Protein AF-A0A401H2Q6-F1 (afdb_monomer_lite)

Organism: NCBI:txid139825

Sequence (250 aa):
MIDYAPLYQSHLIFGLLEATTEEKIPERVLLRHTTAGALVVSSHNLSLILRKWWSHIPEMRKQDIGALQRWSERVQATLEQAQALLMIKIPRPDRSPFRIAGVQRDVVSGIIYAVAAIGEAVTSSRRQFLLPIMKGLDWRFILNRIVESVYCSHSRAERVRTRIREYLQAVHPRERGTGTQPVHYGSVYAGCTCQYSRPSLDAAVSALSNGQIPVIAISYLNLTVDVPKMICSTVTDTPYVAVSHVWVDG

pLDDT: mean 75.71, std 19.74, range [29.09, 96.0]

Structure (mmCIF, N/CA/C/O backbone):
data_AF-A0A401H2Q6-F1
#
_entry.id   AF-A0A401H2Q6-F1
#
loop_
_atom_site.group_PDB
_atom_site.id
_atom_site.type_symbol
_atom_site.label_atom_id
_atom_site.label_alt_id
_atom_site.label_comp_id
_atom_site.label_asym_id
_atom_site.label_entity_id
_atom_site.label_seq_id
_atom_site.pdbx_PDB_ins_code
_atom_site.Cartn_x
_atom_site.Cartn_y
_atom_site.Cartn_z
_atom_site.occupancy
_atom_site.B_iso_or_equiv
_atom_site.auth_seq_id
_atom_site.auth_comp_id
_atom_site.auth_asym_id
_atom_site.auth_atom_id
_atom_site.pdbx_PDB_model_num
ATOM 1 N N . MET A 1 1 ? 21.863 -5.734 -7.301 1.00 57.78 1 MET A N 1
ATOM 2 C CA . MET A 1 1 ? 21.292 -4.399 -6.959 1.00 57.78 1 MET A CA 1
ATOM 3 C C . MET A 1 1 ? 19.968 -4.121 -7.682 1.00 57.78 1 MET A C 1
ATOM 5 O O . MET A 1 1 ? 19.196 -3.307 -7.192 1.00 57.78 1 MET A O 1
ATOM 9 N N . ILE A 1 2 ? 19.679 -4.799 -8.804 1.00 60.25 2 ILE A N 1
ATOM 10 C CA . ILE A 1 2 ? 18.402 -4.713 -9.544 1.00 60.25 2 ILE A CA 1
ATOM 11 C C . ILE A 1 2 ? 17.226 -5.289 -8.722 1.00 60.25 2 ILE A C 1
ATOM 13 O O . ILE A 1 2 ? 16.100 -4.808 -8.822 1.00 60.25 2 ILE A O 1
ATOM 17 N N . ASP A 1 3 ? 17.506 -6.222 -7.809 1.00 67.69 3 ASP A N 1
ATOM 18 C CA . ASP A 1 3 ? 16.502 -6.977 -7.037 1.00 67.69 3 ASP A CA 1
ATOM 19 C C . ASP A 1 3 ? 15.777 -6.158 -5.958 1.00 67.69 3 ASP A C 1
ATOM 21 O O . ASP A 1 3 ? 14.808 -6.616 -5.357 1.00 67.69 3 ASP A O 1
ATOM 25 N N . TYR A 1 4 ? 16.216 -4.921 -5.705 1.00 87.19 4 TYR A N 1
ATOM 26 C CA . TYR A 1 4 ? 15.637 -4.096 -4.646 1.00 87.19 4 TYR A CA 1
ATOM 27 C C . TYR A 1 4 ? 14.329 -3.411 -5.070 1.00 87.19 4 TYR A C 1
ATOM 29 O O . TYR A 1 4 ? 13.513 -3.076 -4.217 1.00 87.19 4 TYR A O 1
ATOM 37 N N . ALA A 1 5 ? 14.093 -3.195 -6.370 1.00 89.81 5 ALA A N 1
ATOM 38 C CA . ALA A 1 5 ? 12.916 -2.458 -6.836 1.00 89.81 5 ALA A CA 1
ATOM 39 C C . ALA A 1 5 ? 11.578 -3.185 -6.568 1.00 89.81 5 ALA A C 1
ATOM 41 O O . ALA A 1 5 ? 10.679 -2.537 -6.023 1.00 89.81 5 ALA A O 1
ATOM 42 N N . PRO A 1 6 ? 11.424 -4.495 -6.861 1.00 89.75 6 PRO A N 1
ATOM 43 C CA . PRO A 1 6 ? 10.196 -5.225 -6.538 1.00 89.75 6 PRO A CA 1
ATOM 44 C C . PRO A 1 6 ? 9.942 -5.309 -5.030 1.00 89.75 6 PRO A C 1
ATOM 46 O O . PRO A 1 6 ? 8.822 -5.068 -4.582 1.00 89.75 6 PRO A O 1
ATOM 49 N N . LEU A 1 7 ? 10.990 -5.567 -4.237 1.00 90.56 7 LEU A N 1
ATOM 50 C CA . LEU A 1 7 ? 10.898 -5.596 -2.774 1.00 90.56 7 LEU A CA 1
ATOM 51 C C . LEU A 1 7 ? 10.440 -4.241 -2.226 1.00 90.56 7 LEU A C 1
ATOM 53 O O . LEU A 1 7 ? 9.545 -4.169 -1.388 1.00 90.56 7 LEU A O 1
ATOM 57 N N . TYR A 1 8 ? 11.012 -3.158 -2.747 1.00 91.00 8 TYR A N 1
ATOM 58 C CA . TYR A 1 8 ? 10.667 -1.802 -2.345 1.00 91.00 8 TYR A CA 1
ATOM 59 C C . TYR A 1 8 ? 9.226 -1.432 -2.729 1.00 91.00 8 TYR A C 1
ATOM 61 O O . TYR A 1 8 ? 8.511 -0.835 -1.925 1.00 91.00 8 TYR A O 1
ATOM 69 N N . GLN A 1 9 ? 8.760 -1.828 -3.920 1.00 92.69 9 GLN A N 1
ATOM 70 C CA . GLN A 1 9 ? 7.356 -1.670 -4.315 1.00 92.69 9 GLN A CA 1
ATOM 71 C C . GLN A 1 9 ? 6.418 -2.454 -3.396 1.00 92.69 9 GLN A C 1
ATOM 73 O O . GLN A 1 9 ? 5.408 -1.908 -2.952 1.00 92.69 9 GLN A O 1
ATOM 78 N N . SER A 1 10 ? 6.746 -3.718 -3.114 1.00 93.56 10 SER A N 1
ATOM 79 C CA . SER A 1 10 ? 5.952 -4.571 -2.232 1.00 93.56 10 SER A CA 1
ATOM 80 C C . SER A 1 10 ? 5.861 -3.964 -0.832 1.00 93.56 10 SER A C 1
ATOM 82 O O . SER A 1 10 ? 4.764 -3.779 -0.312 1.00 93.56 10 SER A O 1
ATOM 84 N N . HIS A 1 11 ? 6.983 -3.514 -0.270 1.00 93.06 11 HIS A N 1
ATOM 85 C CA . HIS A 1 11 ? 7.016 -2.854 1.033 1.00 93.06 11 HIS A CA 1
ATOM 86 C C . HIS A 1 11 ? 6.136 -1.592 1.083 1.00 93.06 11 HIS A C 1
ATOM 88 O O . HIS A 1 11 ? 5.354 -1.423 2.016 1.00 93.06 11 HIS A O 1
ATOM 94 N N . LEU A 1 12 ? 6.196 -0.734 0.059 1.00 93.38 12 LEU A N 1
ATOM 95 C CA . LEU A 1 12 ? 5.401 0.499 0.020 1.00 93.38 12 LEU A CA 1
ATOM 96 C C . LEU A 1 12 ? 3.894 0.272 -0.186 1.00 93.38 12 LEU A C 1
ATOM 98 O O . LEU A 1 12 ? 3.108 1.158 0.140 1.00 93.38 12 LEU A O 1
ATOM 102 N N . ILE A 1 13 ? 3.486 -0.866 -0.756 1.00 94.94 13 ILE A N 1
ATOM 103 C CA . ILE A 1 13 ? 2.080 -1.150 -1.083 1.00 94.94 13 ILE A CA 1
ATOM 104 C C . ILE A 1 13 ? 1.496 -2.180 -0.118 1.00 94.94 13 ILE A C 1
ATOM 106 O O . ILE A 1 13 ? 0.578 -1.860 0.634 1.00 94.94 13 ILE A O 1
ATOM 110 N N . PHE A 1 14 ? 2.027 -3.404 -0.133 1.00 95.62 14 PHE A N 1
ATOM 111 C CA . PHE A 1 14 ? 1.595 -4.471 0.764 1.00 95.62 14 PHE A CA 1
ATOM 112 C C . PHE A 1 14 ? 1.970 -4.132 2.196 1.00 95.62 14 PHE A C 1
ATOM 114 O O . PHE A 1 14 ? 1.089 -4.113 3.040 1.00 95.62 14 PHE A O 1
ATOM 121 N N . GLY A 1 15 ? 3.228 -3.766 2.461 1.00 94.75 15 GLY A N 1
ATOM 122 C CA . GLY A 1 15 ? 3.666 -3.429 3.819 1.00 94.75 15 GLY A CA 1
ATOM 123 C C . GLY A 1 15 ? 2.826 -2.313 4.446 1.00 94.75 15 GLY A C 1
ATOM 124 O O . GLY A 1 15 ? 2.371 -2.453 5.577 1.00 94.75 15 GLY A O 1
ATOM 125 N N . LEU A 1 16 ? 2.530 -1.255 3.682 1.00 94.75 16 LEU A N 1
ATOM 126 C CA . LEU A 1 16 ? 1.662 -0.166 4.137 1.00 94.75 16 LEU A CA 1
ATOM 127 C C . LEU A 1 16 ? 0.236 -0.640 4.457 1.00 94.75 16 LEU A C 1
ATOM 129 O O . LEU A 1 16 ? -0.311 -0.280 5.502 1.00 94.75 16 LEU A O 1
ATOM 133 N N . LEU A 1 17 ? -0.382 -1.422 3.568 1.00 95.44 17 LEU A N 1
ATOM 134 C CA . LEU A 1 17 ? -1.744 -1.910 3.779 1.00 95.44 17 LEU A CA 1
ATOM 135 C C . LEU A 1 17 ? -1.809 -2.924 4.921 1.00 95.44 17 LEU A C 1
ATOM 137 O O . LEU A 1 17 ? -2.642 -2.754 5.800 1.00 95.44 17 LEU A O 1
ATOM 141 N N . GLU A 1 18 ? -0.915 -3.910 4.956 1.00 96.00 18 GLU A N 1
ATOM 142 C CA . GLU A 1 18 ? -0.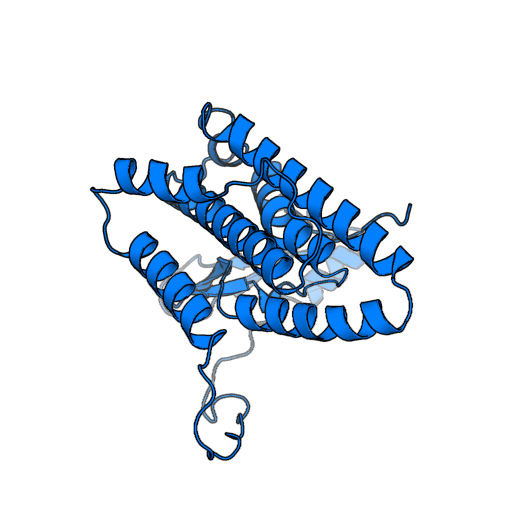872 -4.940 5.999 1.00 96.00 18 GLU A CA 1
ATOM 143 C C . GLU A 1 18 ? -0.637 -4.335 7.384 1.00 96.00 18 GLU A C 1
ATOM 145 O O . GLU A 1 18 ? -1.312 -4.711 8.338 1.00 96.00 18 GLU A O 1
ATOM 150 N N . ALA A 1 19 ? 0.268 -3.358 7.501 1.00 93.12 19 ALA A N 1
ATOM 151 C CA . ALA A 1 19 ? 0.498 -2.648 8.757 1.00 93.12 19 ALA A CA 1
ATOM 152 C C . ALA A 1 19 ? -0.699 -1.771 9.159 1.00 93.12 19 ALA A C 1
ATOM 154 O O . ALA A 1 19 ? -0.970 -1.589 10.343 1.00 93.12 19 ALA A O 1
ATOM 155 N N . THR A 1 20 ? -1.447 -1.244 8.184 1.00 92.00 20 THR A N 1
ATOM 156 C CA . THR A 1 20 ? -2.668 -0.475 8.456 1.00 92.00 20 THR A CA 1
ATOM 157 C C . THR A 1 20 ? -3.809 -1.375 8.922 1.00 92.00 20 THR A C 1
ATOM 159 O O . THR A 1 20 ? -4.527 -1.025 9.860 1.00 92.00 20 THR A O 1
ATOM 162 N N . THR A 1 21 ? -4.004 -2.514 8.259 1.00 93.44 21 THR A N 1
ATOM 163 C CA . THR A 1 21 ? -5.138 -3.411 8.502 1.00 93.44 21 THR A CA 1
ATOM 164 C C . THR A 1 21 ? -4.867 -4.468 9.566 1.00 93.44 21 THR A C 1
ATOM 166 O O . THR A 1 21 ? -5.815 -5.124 9.977 1.00 93.44 21 THR A O 1
ATOM 169 N N . GLU A 1 22 ? -3.610 -4.638 9.991 1.00 92.94 22 GLU A N 1
ATOM 170 C CA . GLU A 1 22 ? -3.133 -5.732 10.856 1.00 92.94 22 GLU A CA 1
ATOM 171 C C . GLU A 1 22 ? -3.494 -7.124 10.322 1.00 92.94 22 GLU A C 1
ATOM 173 O O . GLU A 1 22 ? -3.710 -8.079 11.062 1.00 92.94 22 GLU A O 1
ATOM 178 N N . GLU A 1 23 ? -3.550 -7.245 8.997 1.00 94.50 23 GLU A N 1
ATOM 179 C CA . GLU A 1 23 ? -3.923 -8.475 8.312 1.00 94.50 23 GLU A CA 1
ATOM 180 C C . GLU A 1 23 ? -2.990 -8.717 7.136 1.00 94.50 23 GLU A C 1
ATOM 182 O O . GLU A 1 23 ? -2.620 -7.785 6.423 1.00 94.50 23 GLU A O 1
ATOM 187 N N . LYS A 1 24 ? -2.654 -9.987 6.895 1.00 95.56 24 LYS A N 1
ATOM 188 C CA . LYS A 1 24 ? -1.939 -10.381 5.682 1.00 95.56 24 LYS A CA 1
ATOM 189 C C . LYS A 1 24 ? -2.843 -10.270 4.469 1.00 95.56 24 LYS A C 1
ATOM 191 O O . LYS A 1 24 ? -3.976 -10.755 4.482 1.00 95.56 24 LYS A O 1
ATOM 196 N N . ILE A 1 25 ? -2.324 -9.661 3.407 1.00 95.38 25 ILE A N 1
ATOM 197 C CA . ILE A 1 25 ? -3.077 -9.433 2.176 1.00 95.38 25 ILE A CA 1
ATOM 198 C C . ILE A 1 25 ? -2.522 -10.366 1.104 1.00 95.38 25 ILE A C 1
ATOM 200 O O . ILE A 1 25 ? -1.417 -10.143 0.612 1.00 95.38 25 ILE A O 1
ATOM 204 N N . PRO A 1 26 ? -3.279 -11.398 0.689 1.00 95.56 26 PRO A N 1
ATOM 205 C CA . PRO A 1 26 ? -2.826 -12.287 -0.370 1.00 95.56 26 PRO A CA 1
ATOM 206 C C . PRO A 1 26 ? -2.560 -11.509 -1.661 1.00 95.56 26 PRO A C 1
ATOM 208 O O . PRO A 1 26 ? -3.387 -10.692 -2.073 1.00 95.56 26 PRO A O 1
ATOM 211 N N . GLU A 1 27 ? -1.466 -11.822 -2.355 1.00 94.00 27 GLU A N 1
ATOM 212 C CA . GLU A 1 27 ? -1.074 -11.134 -3.593 1.00 94.00 27 GLU A CA 1
ATOM 213 C C . GLU A 1 27 ? -2.200 -11.068 -4.624 1.00 94.00 27 GLU A C 1
ATOM 215 O O . GLU A 1 27 ? -2.457 -10.011 -5.192 1.00 94.00 27 GLU A O 1
ATOM 220 N N . ARG A 1 28 ? -2.960 -12.158 -4.792 1.00 95.00 28 ARG A N 1
ATOM 221 C CA . ARG A 1 28 ? -4.119 -12.239 -5.703 1.00 95.00 28 ARG A CA 1
ATOM 222 C C . ARG A 1 28 ? -5.207 -11.184 -5.459 1.00 95.00 28 ARG A C 1
ATOM 224 O O . ARG A 1 28 ? -6.066 -10.982 -6.313 1.00 95.00 28 ARG A O 1
ATOM 231 N N . VAL A 1 29 ? -5.226 -10.554 -4.283 1.00 94.88 29 VAL A N 1
ATOM 232 C CA . VAL A 1 29 ? -6.174 -9.483 -3.956 1.00 94.88 29 VAL A CA 1
ATOM 233 C C . VAL A 1 29 ? -5.727 -8.168 -4.591 1.00 94.88 29 VAL A C 1
ATOM 235 O O . VAL A 1 29 ? -6.569 -7.432 -5.105 1.00 94.88 29 VAL A O 1
ATOM 238 N N . LEU A 1 30 ? -4.427 -7.877 -4.597 1.00 93.00 30 LEU A N 1
ATOM 239 C CA . LEU A 1 30 ? -3.880 -6.618 -5.104 1.00 93.00 30 LEU A CA 1
ATOM 240 C C . LEU A 1 30 ? -3.263 -6.740 -6.496 1.00 93.00 30 LEU A C 1
ATOM 242 O O . LEU A 1 30 ? -3.133 -5.728 -7.174 1.00 93.00 30 LEU A O 1
ATOM 246 N N . LEU A 1 31 ? -2.898 -7.934 -6.951 1.00 93.50 31 LEU A N 1
ATOM 247 C CA . LEU A 1 31 ? -2.298 -8.161 -8.260 1.00 93.50 31 LEU A CA 1
ATOM 248 C C . LEU A 1 31 ? -3.334 -8.688 -9.252 1.00 93.50 31 LEU A C 1
ATOM 250 O O . LEU A 1 31 ? -4.185 -9.516 -8.922 1.00 93.50 31 LEU A O 1
ATOM 254 N N . ARG A 1 32 ? -3.263 -8.206 -10.493 1.00 92.56 32 ARG A N 1
ATOM 255 C CA . ARG A 1 32 ? -4.084 -8.684 -11.609 1.00 92.56 32 ARG A CA 1
ATOM 256 C C . ARG A 1 32 ? -3.271 -8.780 -12.886 1.00 92.56 32 ARG A C 1
ATOM 258 O O . ARG A 1 32 ? -2.404 -7.948 -13.135 1.00 92.56 32 ARG A O 1
ATOM 265 N N . HIS A 1 33 ? -3.616 -9.749 -13.724 1.00 92.19 33 HIS A N 1
ATOM 266 C CA . HIS A 1 33 ? -3.125 -9.785 -15.093 1.00 92.19 33 HIS A CA 1
ATOM 267 C C . HIS A 1 33 ? -3.860 -8.741 -15.940 1.00 92.19 33 HIS A C 1
ATOM 269 O O . HIS A 1 33 ? -5.080 -8.583 -15.860 1.00 92.19 33 HIS A O 1
ATOM 275 N N . THR A 1 34 ? -3.104 -8.006 -16.746 1.00 89.75 34 THR A N 1
ATOM 276 C CA . THR A 1 34 ? -3.643 -7.184 -17.831 1.00 89.75 34 THR A CA 1
ATOM 277 C C . THR A 1 34 ? -4.116 -8.080 -18.977 1.00 89.75 34 THR A C 1
ATOM 279 O O . THR A 1 34 ? -3.777 -9.261 -19.034 1.00 89.75 34 THR A O 1
ATOM 282 N N . THR A 1 35 ? -4.853 -7.519 -19.938 1.00 89.19 35 THR A N 1
ATOM 283 C CA . THR A 1 35 ? -5.213 -8.230 -21.180 1.00 89.19 35 THR A CA 1
ATOM 284 C C . THR A 1 35 ? -3.991 -8.689 -21.980 1.00 89.19 35 THR A C 1
ATOM 286 O O . THR A 1 35 ? -4.089 -9.641 -22.741 1.00 89.19 35 THR A O 1
ATOM 289 N N . ALA A 1 36 ? -2.836 -8.050 -21.774 1.00 89.69 36 ALA A N 1
ATOM 290 C CA . ALA A 1 36 ? -1.551 -8.429 -22.356 1.00 89.69 36 ALA A CA 1
ATOM 291 C C . ALA A 1 36 ? -0.777 -9.467 -21.514 1.00 89.69 36 ALA A C 1
ATOM 293 O O . ALA A 1 36 ? 0.399 -9.706 -21.765 1.00 89.69 36 ALA A O 1
ATOM 294 N N . GLY A 1 37 ? -1.382 -10.034 -20.465 1.00 89.81 37 GLY A N 1
ATOM 295 C CA . GLY A 1 37 ? -0.757 -11.037 -19.595 1.00 89.81 37 GLY A CA 1
ATOM 296 C C . GLY A 1 37 ? 0.177 -10.478 -18.514 1.00 89.81 37 GLY A C 1
ATOM 297 O O . GLY A 1 37 ? 0.517 -11.200 -17.580 1.00 89.81 37 GLY A O 1
ATOM 298 N N . ALA A 1 38 ? 0.546 -9.193 -18.562 1.00 86.38 38 ALA A N 1
ATOM 299 C CA . ALA A 1 38 ? 1.422 -8.587 -17.556 1.00 86.38 38 ALA A CA 1
ATOM 300 C C . ALA A 1 38 ? 0.749 -8.511 -16.176 1.00 86.38 38 ALA A C 1
ATOM 302 O O . ALA A 1 38 ? -0.401 -8.076 -16.084 1.00 86.38 38 ALA A O 1
ATOM 303 N N . LEU A 1 39 ? 1.469 -8.885 -15.116 1.00 87.69 39 LEU A N 1
ATOM 304 C CA . LEU A 1 39 ? 1.010 -8.786 -13.730 1.00 87.69 39 LEU A CA 1
ATOM 305 C C . LEU A 1 39 ? 1.207 -7.353 -13.213 1.00 87.69 39 LEU A C 1
ATOM 307 O O . LEU A 1 39 ? 2.319 -6.830 -13.230 1.00 87.69 39 LEU A O 1
ATOM 311 N N . VAL A 1 40 ? 0.132 -6.706 -12.766 1.00 87.75 40 VAL A N 1
ATOM 312 C CA . VAL A 1 40 ? 0.151 -5.320 -12.277 1.00 87.75 40 VAL A CA 1
ATOM 313 C C . VAL A 1 40 ? -0.564 -5.194 -10.940 1.00 87.75 40 VAL A C 1
ATOM 315 O O . VAL A 1 40 ? -1.533 -5.906 -10.671 1.00 87.75 40 VAL A O 1
ATOM 318 N N . VAL A 1 41 ? -0.132 -4.232 -10.124 1.00 88.12 41 VAL A N 1
ATOM 319 C CA . VAL A 1 41 ? -0.888 -3.829 -8.935 1.00 88.12 41 VAL A CA 1
ATOM 320 C C . VAL A 1 41 ? -2.177 -3.139 -9.379 1.00 88.12 41 VAL A C 1
ATOM 322 O O . VAL A 1 41 ? -2.173 -2.242 -10.223 1.00 88.12 41 VAL A O 1
ATOM 325 N N . SER A 1 42 ? -3.293 -3.557 -8.802 1.00 89.19 42 SER A N 1
ATOM 326 C CA . SER A 1 42 ? -4.637 -3.099 -9.101 1.00 89.19 42 SER A CA 1
ATOM 327 C C . SER A 1 42 ? -5.307 -2.559 -7.845 1.00 89.19 42 SER A C 1
ATOM 329 O O . SER A 1 42 ? -5.305 -3.190 -6.794 1.00 89.19 42 SER A O 1
ATOM 331 N N . SER A 1 43 ? -5.977 -1.416 -7.976 1.00 86.44 43 SER A N 1
ATOM 332 C CA . SER A 1 43 ? -6.825 -0.863 -6.917 1.00 86.44 43 SER A CA 1
ATOM 333 C C . SER A 1 43 ? -8.212 -1.512 -6.846 1.00 86.44 43 SER A C 1
ATOM 335 O O . SER A 1 43 ? -9.043 -1.078 -6.052 1.00 86.44 43 SER A O 1
ATOM 337 N N . HIS A 1 44 ? -8.488 -2.538 -7.662 1.00 88.44 44 HIS A N 1
ATOM 338 C CA . HIS A 1 44 ? -9.824 -3.123 -7.805 1.00 88.44 44 HIS A CA 1
ATOM 339 C C . HIS A 1 44 ? -10.427 -3.600 -6.477 1.00 88.44 44 HIS A C 1
ATOM 341 O O . HIS A 1 44 ? -11.598 -3.342 -6.223 1.00 88.44 44 HIS A O 1
ATOM 347 N N . ASN A 1 45 ? -9.620 -4.230 -5.619 1.00 90.88 45 ASN A N 1
ATOM 348 C CA . ASN A 1 45 ? -10.063 -4.725 -4.313 1.00 90.88 45 ASN A CA 1
ATOM 349 C C . ASN A 1 45 ? -9.677 -3.802 -3.149 1.00 90.88 45 ASN A C 1
ATOM 351 O O . ASN A 1 45 ? -9.943 -4.135 -1.997 1.00 90.88 45 ASN A O 1
ATOM 355 N N . LEU A 1 46 ? -9.066 -2.641 -3.414 1.00 88.50 46 LEU A N 1
ATOM 356 C CA . LEU A 1 46 ? -8.605 -1.741 -2.354 1.00 88.50 46 LEU A CA 1
ATOM 357 C C . LEU A 1 46 ? -9.775 -1.245 -1.492 1.00 88.50 46 LEU A C 1
ATOM 359 O O . LEU A 1 46 ? -9.678 -1.209 -0.271 1.00 88.50 46 LEU A O 1
ATOM 363 N N . SER A 1 47 ? -10.908 -0.936 -2.120 1.00 87.06 47 SER A N 1
ATOM 364 C CA . SER A 1 47 ? -12.143 -0.554 -1.428 1.00 87.06 47 SER A CA 1
ATOM 365 C C . SER A 1 47 ? -12.668 -1.648 -0.496 1.00 87.06 47 SER A C 1
ATOM 367 O O . SER A 1 47 ? -13.180 -1.337 0.574 1.00 87.06 47 SER A O 1
ATOM 369 N N . LEU A 1 48 ? -12.536 -2.922 -0.879 1.00 90.62 48 LEU A N 1
ATOM 370 C CA . LEU A 1 48 ? -12.956 -4.059 -0.059 1.00 90.62 48 LEU A CA 1
ATOM 371 C C . LEU A 1 48 ? -12.043 -4.230 1.156 1.00 90.62 48 LEU A C 1
ATOM 373 O O . LEU A 1 48 ? -12.548 -4.410 2.261 1.00 90.62 48 LEU A O 1
ATOM 377 N N . ILE A 1 49 ? -10.725 -4.109 0.962 1.00 92.12 49 ILE A N 1
ATOM 378 C CA . ILE A 1 49 ? -9.738 -4.144 2.052 1.00 92.12 49 ILE A CA 1
ATOM 379 C C . ILE A 1 49 ? -10.043 -3.032 3.060 1.00 92.12 49 ILE A C 1
ATOM 381 O O . ILE A 1 49 ? -10.193 -3.300 4.251 1.00 92.12 49 ILE A O 1
ATOM 385 N N . LEU A 1 50 ? -10.210 -1.796 2.580 1.00 89.19 50 LEU A N 1
ATOM 386 C CA . LEU A 1 50 ? -10.488 -0.648 3.442 1.00 89.19 50 LEU A CA 1
ATOM 387 C C . LEU A 1 50 ? -11.852 -0.759 4.135 1.00 89.19 50 LEU A C 1
ATOM 389 O O . LEU A 1 50 ? -11.949 -0.440 5.313 1.00 89.19 50 LEU A O 1
ATOM 393 N N . ARG A 1 51 ? -12.892 -1.264 3.459 1.00 88.81 51 ARG A N 1
ATOM 394 C CA . ARG A 1 51 ? -14.205 -1.515 4.080 1.00 88.81 51 ARG A CA 1
ATOM 395 C C . ARG A 1 51 ? -14.144 -2.569 5.178 1.00 88.81 51 ARG A C 1
ATOM 397 O O . ARG A 1 51 ? -14.739 -2.366 6.234 1.00 88.81 51 ARG A O 1
ATOM 404 N N . LYS A 1 52 ? -13.449 -3.684 4.935 1.00 91.75 52 LYS A N 1
ATOM 405 C CA . LYS A 1 52 ? -13.259 -4.728 5.948 1.00 91.75 52 LYS A CA 1
ATOM 406 C C . LYS A 1 52 ? -12.554 -4.138 7.165 1.00 91.75 52 LYS A C 1
ATOM 408 O O . LYS A 1 52 ? -13.068 -4.227 8.275 1.00 91.75 52 LYS A O 1
ATOM 413 N N . TRP A 1 53 ? -11.457 -3.429 6.932 1.00 90.75 53 TRP A N 1
ATOM 414 C CA . TRP A 1 53 ? -10.740 -2.705 7.972 1.00 90.75 53 TRP A CA 1
ATOM 415 C C . TRP A 1 53 ? -11.637 -1.728 8.755 1.00 90.75 53 TRP A C 1
ATOM 417 O O . TRP A 1 53 ? -11.656 -1.755 9.983 1.00 90.75 53 TRP A O 1
ATOM 427 N N . TRP A 1 54 ? -12.452 -0.921 8.073 1.00 90.62 54 TRP A N 1
ATOM 428 C CA . TRP A 1 54 ? -13.399 -0.004 8.718 1.00 90.62 54 TRP A CA 1
ATOM 429 C C . TRP A 1 54 ? -14.410 -0.703 9.611 1.00 90.62 54 TRP A C 1
ATOM 431 O O . TRP A 1 54 ? -14.756 -0.167 10.661 1.00 90.62 54 TRP A O 1
ATOM 441 N N . SER A 1 55 ? -14.873 -1.890 9.221 1.00 90.69 55 SER A N 1
ATOM 442 C CA . SER A 1 55 ? -15.830 -2.650 10.025 1.00 90.69 55 SER A CA 1
ATOM 443 C C . SER A 1 55 ? -15.247 -3.114 11.366 1.00 90.69 55 SER A C 1
ATOM 445 O O . SER A 1 55 ? -15.999 -3.293 12.319 1.00 90.69 55 SER A O 1
ATOM 447 N N . HIS A 1 56 ? -13.919 -3.232 11.478 1.00 89.44 56 HIS A N 1
ATOM 448 C CA . HIS A 1 56 ? -13.250 -3.657 12.710 1.00 89.44 56 HIS A CA 1
ATOM 449 C C . HIS A 1 56 ? -13.075 -2.517 13.724 1.00 89.44 56 HIS A C 1
ATOM 451 O O . HIS A 1 56 ? -13.027 -2.766 14.927 1.00 89.44 56 HIS A O 1
ATOM 457 N N . ILE A 1 57 ? -13.004 -1.259 13.273 1.00 89.94 57 ILE A N 1
ATOM 458 C CA . ILE A 1 57 ? -12.714 -0.112 14.150 1.00 89.94 57 ILE A CA 1
ATOM 459 C C . ILE A 1 57 ? -13.783 0.082 15.248 1.00 89.94 57 ILE A C 1
ATOM 461 O O . ILE A 1 57 ? -13.401 0.261 16.409 1.00 89.94 57 ILE A O 1
ATOM 465 N N . PRO A 1 58 ? -15.102 0.035 14.957 1.00 90.69 58 PRO A N 1
ATOM 466 C CA . PRO A 1 58 ? -16.130 0.129 15.993 1.00 90.69 58 PRO A CA 1
ATOM 467 C C . PRO A 1 58 ? -16.066 -1.009 17.013 1.00 90.69 58 PRO A C 1
ATOM 469 O O . PRO A 1 58 ? -16.270 -0.765 18.200 1.00 90.69 58 PRO A O 1
ATOM 472 N N . GLU A 1 59 ? -15.766 -2.230 16.570 1.00 91.81 59 GLU A N 1
ATOM 473 C CA . GLU A 1 59 ? -15.674 -3.393 17.457 1.00 91.81 59 GLU A CA 1
ATOM 474 C C . GLU A 1 59 ? -14.451 -3.299 18.372 1.00 91.81 59 GLU A C 1
ATOM 476 O O . GLU A 1 59 ? -14.583 -3.443 19.587 1.00 91.81 59 GLU A O 1
ATOM 481 N N . MET A 1 60 ? -13.292 -2.917 17.830 1.00 90.38 60 MET A N 1
ATOM 482 C CA . MET A 1 60 ? -12.083 -2.676 18.623 1.00 90.38 60 MET A CA 1
ATOM 483 C C . MET A 1 60 ? -12.300 -1.568 19.661 1.00 90.38 60 MET A C 1
ATOM 485 O O . MET A 1 60 ? -11.889 -1.707 20.810 1.00 90.38 60 MET A O 1
ATOM 489 N N . ARG A 1 61 ? -13.017 -0.495 19.296 1.00 90.88 61 ARG A N 1
ATOM 490 C CA . ARG A 1 61 ? -13.369 0.590 20.226 1.00 90.88 61 ARG A CA 1
ATOM 491 C C . ARG A 1 61 ? -14.208 0.110 21.409 1.00 90.88 61 ARG A C 1
ATOM 493 O O . ARG A 1 61 ? -14.005 0.605 22.513 1.00 90.88 61 ARG A O 1
ATOM 500 N N . LYS A 1 62 ? -15.175 -0.783 21.175 1.00 94.00 62 LYS A N 1
ATOM 501 C CA . LYS A 1 62 ? -16.046 -1.319 22.235 1.00 94.00 62 LYS A CA 1
ATOM 502 C C . LYS A 1 62 ? -15.278 -2.226 23.195 1.00 94.00 62 LYS A C 1
ATOM 504 O O . LYS A 1 62 ? -15.616 -2.267 24.371 1.00 94.00 62 LYS A O 1
ATOM 509 N N . GLN A 1 63 ? -14.291 -2.957 22.680 1.00 94.94 63 GLN A N 1
ATOM 510 C CA . GLN A 1 63 ? -13.551 -3.969 23.431 1.00 94.94 63 GLN A CA 1
ATOM 511 C C . GLN A 1 63 ? -12.381 -3.376 24.226 1.00 94.94 63 GLN A C 1
ATOM 513 O O . GLN A 1 63 ? -12.274 -3.630 25.422 1.00 94.94 63 GLN A O 1
ATOM 518 N N . ASP A 1 64 ? -11.513 -2.590 23.583 1.00 95.38 64 ASP A N 1
ATOM 519 C CA . ASP A 1 64 ? -10.314 -2.020 24.208 1.00 95.38 64 ASP A CA 1
ATOM 520 C C . ASP A 1 64 ? -9.903 -0.708 23.514 1.00 95.38 64 ASP A C 1
ATOM 522 O O . ASP A 1 64 ? -9.260 -0.681 22.458 1.00 95.38 64 ASP A O 1
ATOM 526 N N . ILE A 1 65 ? -10.246 0.418 24.147 1.00 92.38 65 ILE A N 1
ATOM 527 C CA . ILE A 1 65 ? -9.879 1.754 23.661 1.00 92.38 65 ILE A CA 1
ATOM 528 C C . ILE A 1 65 ? -8.359 1.984 23.659 1.00 92.38 65 ILE A C 1
ATOM 530 O O . ILE A 1 65 ? -7.846 2.701 22.797 1.00 92.38 65 ILE A O 1
ATOM 534 N N . GLY A 1 66 ? -7.629 1.354 24.582 1.00 93.06 66 GLY A N 1
ATOM 535 C CA . GLY A 1 66 ? -6.174 1.431 24.654 1.00 93.06 66 GLY A CA 1
ATOM 536 C C . GLY A 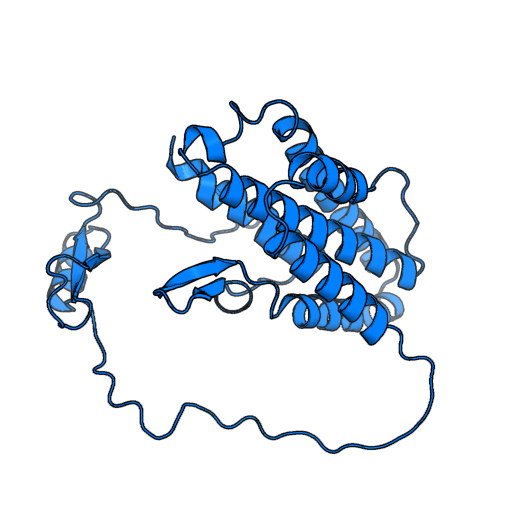1 66 ? -5.512 0.676 23.504 1.00 93.06 66 GLY A C 1
ATOM 537 O O . GLY A 1 66 ? -4.556 1.179 22.909 1.00 93.06 66 GLY A O 1
ATOM 538 N N . ALA A 1 67 ? -6.036 -0.496 23.132 1.00 91.38 67 ALA A N 1
ATOM 539 C CA . ALA A 1 67 ? -5.597 -1.215 21.934 1.00 91.38 67 ALA A CA 1
ATOM 540 C C . ALA A 1 67 ? -5.843 -0.395 20.665 1.00 91.38 67 ALA A C 1
ATOM 542 O O . ALA A 1 67 ? -4.927 -0.268 19.851 1.00 91.38 67 ALA A O 1
ATOM 543 N N . LEU A 1 68 ? -7.021 0.227 20.538 1.00 90.69 68 LEU A N 1
ATOM 544 C CA . LEU A 1 68 ? -7.338 1.109 19.412 1.00 90.69 68 LEU A CA 1
ATOM 545 C C . LEU A 1 68 ? -6.353 2.282 19.305 1.00 90.69 68 LEU A C 1
ATOM 547 O O . LEU A 1 68 ? -5.931 2.638 18.203 1.00 90.69 68 LEU A O 1
ATOM 551 N N . GLN A 1 69 ? -5.970 2.880 20.435 1.00 90.56 69 GLN A N 1
ATOM 552 C CA . GLN A 1 69 ? -4.999 3.970 20.450 1.00 90.56 69 GLN A CA 1
ATOM 553 C C . GLN A 1 69 ? -3.611 3.502 19.994 1.00 90.56 69 GLN A C 1
ATOM 555 O O . GLN A 1 69 ? -3.063 4.083 19.056 1.00 90.56 69 GLN A O 1
ATOM 560 N N . ARG A 1 70 ? -3.082 2.420 20.583 1.00 92.12 70 ARG A N 1
ATOM 561 C CA . ARG A 1 70 ? -1.779 1.848 20.192 1.00 92.12 70 ARG A CA 1
ATOM 562 C C . ARG A 1 70 ? -1.753 1.460 18.715 1.00 92.12 70 ARG A C 1
ATOM 564 O O . ARG A 1 70 ? -0.762 1.685 18.025 1.00 92.12 70 ARG A O 1
ATOM 571 N N . TRP A 1 71 ? -2.845 0.886 18.221 1.00 91.19 71 TRP A N 1
ATOM 572 C CA . TRP A 1 71 ? -3.001 0.577 16.805 1.00 91.19 71 TRP A CA 1
ATOM 573 C C . TRP A 1 71 ? -2.962 1.848 15.942 1.00 91.19 71 TRP A C 1
ATOM 575 O O . TRP A 1 71 ? -2.172 1.929 15.005 1.00 91.19 71 TRP A O 1
ATOM 585 N N . SER A 1 72 ? -3.735 2.882 16.287 1.00 89.81 72 SER A N 1
ATOM 586 C CA . SER A 1 72 ? -3.733 4.162 15.562 1.00 89.81 72 SER A CA 1
ATOM 587 C C . SER A 1 72 ? -2.345 4.820 15.524 1.00 89.81 72 SER A C 1
ATOM 589 O O . SER A 1 72 ? -1.979 5.412 14.506 1.00 89.81 72 SER A O 1
ATOM 591 N N . GLU A 1 73 ? -1.567 4.710 16.602 1.00 90.56 73 GLU A N 1
ATOM 592 C CA . GLU A 1 73 ? -0.176 5.177 16.671 1.00 90.56 73 GLU A CA 1
ATOM 593 C C . GLU A 1 73 ? 0.739 4.387 15.717 1.00 90.56 73 GLU A C 1
ATOM 595 O O . GLU A 1 73 ? 1.506 4.993 14.967 1.00 90.56 73 GLU A O 1
ATOM 600 N N . ARG A 1 74 ? 0.607 3.054 15.643 1.00 91.75 74 ARG A N 1
ATOM 601 C CA . ARG A 1 74 ? 1.351 2.227 14.669 1.00 91.75 74 ARG A CA 1
ATOM 602 C C . ARG A 1 74 ? 1.006 2.572 13.221 1.00 91.75 74 ARG A C 1
ATOM 604 O O . ARG A 1 74 ? 1.904 2.709 12.385 1.00 91.75 74 ARG A O 1
ATOM 611 N N . VAL A 1 75 ? -0.280 2.753 12.915 1.00 91.50 75 VAL A N 1
ATOM 612 C CA . VAL A 1 75 ? -0.722 3.169 11.574 1.00 91.50 75 VAL A CA 1
ATOM 613 C C . VAL A 1 75 ? -0.151 4.540 11.217 1.00 91.50 75 VAL A C 1
ATOM 615 O O . VAL A 1 75 ? 0.292 4.746 10.088 1.00 91.50 75 VAL A O 1
ATOM 618 N N . GLN A 1 76 ? -0.112 5.473 12.172 1.00 90.94 76 GLN A N 1
ATOM 619 C CA . GLN A 1 76 ? 0.522 6.775 11.973 1.00 90.94 76 GLN A CA 1
ATOM 620 C C . GLN A 1 76 ? 2.008 6.632 11.633 1.00 90.94 76 GLN A C 1
ATOM 622 O O . GLN A 1 76 ? 2.432 7.159 10.607 1.00 90.94 76 GLN A O 1
ATOM 627 N N . ALA A 1 77 ? 2.770 5.902 12.449 1.00 91.56 77 ALA A N 1
ATOM 628 C CA . ALA A 1 77 ? 4.202 5.706 12.229 1.00 91.56 77 ALA A CA 1
ATOM 629 C C . ALA A 1 77 ? 4.482 5.080 10.851 1.00 91.56 77 ALA A C 1
ATOM 631 O O . ALA A 1 77 ? 5.386 5.508 10.134 1.00 91.56 77 ALA A O 1
ATOM 632 N N . THR A 1 78 ? 3.646 4.126 10.431 1.00 93.44 78 THR A N 1
ATOM 633 C CA . THR A 1 78 ? 3.735 3.496 9.105 1.00 93.44 78 THR A CA 1
ATOM 634 C C . THR A 1 78 ? 3.490 4.506 7.978 1.00 93.44 78 THR A C 1
ATOM 636 O O . THR A 1 78 ? 4.237 4.547 6.998 1.00 93.44 78 THR A O 1
ATOM 639 N N . LEU A 1 79 ? 2.458 5.348 8.101 1.00 92.81 79 LEU A N 1
ATOM 640 C CA . LEU A 1 79 ? 2.153 6.388 7.113 1.00 92.81 79 LEU A CA 1
ATOM 641 C C . LEU A 1 79 ? 3.271 7.432 7.025 1.00 92.81 79 LEU A C 1
ATOM 643 O O . LEU A 1 79 ? 3.643 7.822 5.920 1.00 92.81 79 LEU A O 1
ATOM 647 N N . GLU A 1 80 ? 3.824 7.858 8.160 1.00 92.25 80 GLU A N 1
ATOM 648 C CA . GLU A 1 80 ? 4.961 8.785 8.220 1.00 92.25 80 GLU A CA 1
ATOM 649 C C . GLU A 1 80 ? 6.203 8.184 7.565 1.00 92.25 80 GLU A C 1
ATOM 651 O O . GLU A 1 80 ? 6.850 8.844 6.751 1.00 92.25 80 GLU A O 1
ATOM 656 N N . GLN A 1 81 ? 6.502 6.913 7.840 1.00 92.88 81 GLN A N 1
ATOM 657 C CA . GLN A 1 81 ? 7.609 6.205 7.207 1.00 92.88 81 GLN A CA 1
ATOM 658 C C . GLN A 1 81 ? 7.420 6.120 5.687 1.00 92.88 81 GLN A C 1
ATOM 660 O O . GLN A 1 81 ? 8.334 6.457 4.931 1.00 92.88 81 GLN A O 1
ATOM 665 N N . ALA A 1 82 ? 6.232 5.729 5.219 1.00 92.88 82 ALA A N 1
ATOM 666 C CA . ALA A 1 82 ? 5.923 5.668 3.793 1.00 92.88 82 ALA A CA 1
ATOM 667 C C . ALA A 1 82 ? 6.022 7.053 3.127 1.00 92.88 82 ALA A C 1
ATOM 669 O O . ALA A 1 82 ? 6.619 7.186 2.055 1.00 92.88 82 ALA A O 1
ATOM 670 N N . GLN A 1 83 ? 5.503 8.103 3.771 1.00 92.19 83 GLN A N 1
ATOM 671 C CA . GLN A 1 83 ? 5.588 9.477 3.275 1.00 92.19 83 GLN A CA 1
ATOM 672 C C . GLN A 1 83 ? 7.046 9.956 3.215 1.00 92.19 83 GLN A C 1
ATOM 674 O O . GLN A 1 83 ? 7.462 10.505 2.194 1.00 92.19 83 GLN A O 1
ATOM 679 N N . ALA A 1 84 ? 7.844 9.708 4.257 1.00 90.44 84 ALA A N 1
ATOM 680 C CA . ALA A 1 84 ? 9.263 10.054 4.303 1.00 90.44 84 ALA A CA 1
ATOM 681 C C . ALA A 1 84 ? 10.056 9.342 3.197 1.00 90.44 84 ALA A C 1
ATOM 683 O O . ALA A 1 84 ? 10.861 9.970 2.503 1.00 90.44 84 ALA A O 1
ATOM 684 N N . LEU A 1 85 ? 9.779 8.055 2.969 1.00 89.38 85 LEU A N 1
ATOM 685 C CA . LEU A 1 85 ? 10.371 7.289 1.872 1.00 89.38 85 LEU A CA 1
ATOM 686 C C . LEU A 1 85 ? 10.055 7.921 0.510 1.00 89.38 85 LEU A C 1
ATOM 688 O O . LEU A 1 85 ? 10.963 8.088 -0.306 1.00 89.38 85 LEU A O 1
ATOM 692 N N . LEU A 1 86 ? 8.812 8.345 0.267 1.00 88.62 86 LEU A N 1
ATOM 693 C CA . LEU A 1 86 ? 8.463 9.055 -0.968 1.00 88.62 86 LEU A CA 1
ATOM 694 C C . LEU A 1 86 ? 9.141 10.431 -1.051 1.00 88.62 86 LEU A C 1
ATOM 696 O O . LEU A 1 86 ? 9.690 10.778 -2.098 1.00 88.62 86 LEU A O 1
ATOM 700 N N . MET A 1 87 ? 9.167 11.196 0.041 1.00 85.00 87 MET A N 1
ATOM 701 C CA . MET A 1 87 ? 9.745 12.545 0.090 1.00 85.00 87 MET A CA 1
ATOM 702 C C . MET A 1 87 ? 11.252 12.576 -0.147 1.00 85.00 87 MET A C 1
ATOM 704 O O . MET A 1 87 ? 11.746 13.510 -0.771 1.00 85.00 87 MET A O 1
ATOM 708 N N . ILE A 1 88 ? 11.991 11.558 0.291 1.00 82.75 88 ILE A N 1
ATOM 709 C CA . ILE A 1 88 ? 13.430 11.446 0.011 1.00 82.75 88 ILE A CA 1
ATOM 710 C C . ILE A 1 88 ? 13.673 11.130 -1.472 1.00 82.75 88 ILE A C 1
ATOM 712 O O . ILE A 1 88 ? 14.674 11.557 -2.052 1.00 82.75 88 ILE A O 1
ATOM 716 N N . LYS A 1 89 ? 12.774 10.364 -2.099 1.00 80.19 89 LYS A N 1
ATOM 717 C CA . LYS A 1 89 ? 12.990 9.796 -3.437 1.00 80.19 89 LYS A CA 1
ATOM 718 C C . LYS A 1 89 ? 12.417 10.636 -4.574 1.00 80.19 89 LYS A C 1
ATOM 720 O O . LYS A 1 89 ? 13.000 10.637 -5.654 1.00 80.19 89 LYS A O 1
ATOM 725 N N . ILE A 1 90 ? 11.337 11.382 -4.347 1.00 82.12 90 ILE A N 1
ATOM 726 C CA . ILE A 1 90 ? 10.744 12.274 -5.357 1.00 82.12 90 ILE A CA 1
ATOM 727 C C . ILE A 1 90 ? 11.739 13.351 -5.850 1.00 82.12 90 ILE A C 1
ATOM 729 O O . ILE A 1 90 ? 11.824 13.536 -7.063 1.00 82.12 90 ILE A O 1
ATOM 733 N N . PRO A 1 91 ? 12.525 14.035 -4.989 1.00 82.75 91 PRO A N 1
ATOM 734 C CA . PRO A 1 91 ? 13.481 15.060 -5.427 1.00 82.75 91 PRO A CA 1
ATOM 735 C C . PRO A 1 91 ? 14.710 14.503 -6.152 1.00 82.75 91 PRO A C 1
ATOM 737 O O . PRO A 1 91 ? 15.376 15.237 -6.875 1.00 82.75 91 PRO A O 1
ATOM 740 N N . ARG A 1 92 ? 15.038 13.223 -5.938 1.00 86.00 92 ARG A N 1
ATOM 741 C CA . ARG A 1 92 ? 16.209 12.545 -6.517 1.00 86.00 92 ARG A CA 1
ATOM 742 C C . ARG A 1 92 ? 15.775 11.260 -7.219 1.00 86.00 92 ARG A C 1
ATOM 744 O O . ARG A 1 92 ? 16.075 10.162 -6.734 1.00 86.00 92 ARG A O 1
ATOM 751 N N . PRO A 1 93 ? 15.018 11.372 -8.329 1.00 81.44 93 PRO A N 1
ATOM 752 C CA . PRO A 1 93 ? 14.481 10.206 -9.016 1.00 81.44 93 PRO A CA 1
ATOM 753 C C . PRO A 1 93 ? 15.600 9.275 -9.496 1.00 81.44 93 PRO A C 1
ATOM 755 O O . PRO A 1 93 ? 15.432 8.061 -9.416 1.00 81.44 93 PRO A O 1
ATOM 758 N N . ASP A 1 94 ? 16.745 9.824 -9.904 1.00 85.12 94 ASP A N 1
ATOM 759 C CA . ASP A 1 94 ? 17.979 9.126 -10.294 1.00 85.12 94 ASP A CA 1
ATOM 760 C C . ASP A 1 94 ? 18.503 8.158 -9.219 1.00 85.12 94 ASP A C 1
ATOM 762 O O . ASP A 1 94 ? 19.061 7.116 -9.550 1.00 85.12 94 ASP A O 1
ATOM 766 N N . ARG A 1 95 ? 18.251 8.446 -7.935 1.00 86.38 95 ARG A N 1
ATOM 767 C CA . ARG A 1 95 ? 18.653 7.606 -6.790 1.00 86.38 95 ARG A CA 1
ATOM 768 C C . ARG A 1 95 ? 17.529 6.734 -6.233 1.00 86.38 95 ARG A C 1
ATOM 770 O O . ARG A 1 95 ? 17.647 6.175 -5.131 1.00 86.38 95 ARG A O 1
ATOM 777 N N . SER A 1 96 ? 16.395 6.660 -6.923 1.00 88.56 96 SER A N 1
ATOM 778 C CA . SER A 1 96 ? 15.334 5.734 -6.533 1.00 88.56 96 SER A CA 1
ATOM 779 C C . SER A 1 96 ? 15.720 4.300 -6.918 1.00 88.56 96 SER A C 1
ATOM 781 O O . SER A 1 96 ? 16.285 4.099 -7.996 1.00 88.56 96 SER A O 1
ATOM 783 N N . PRO A 1 97 ? 15.390 3.290 -6.088 1.00 89.69 97 PRO A N 1
ATOM 784 C CA . PRO A 1 97 ? 15.604 1.888 -6.449 1.00 89.69 97 PRO A CA 1
ATOM 785 C C . PRO A 1 97 ? 15.021 1.524 -7.813 1.00 89.69 97 PRO A C 1
ATOM 787 O O . PRO A 1 97 ? 15.615 0.761 -8.564 1.00 89.69 97 PRO A O 1
ATOM 790 N N . PHE A 1 98 ? 13.889 2.137 -8.160 1.00 90.50 98 PHE A N 1
ATOM 791 C CA . PHE A 1 98 ? 13.239 1.944 -9.445 1.00 90.50 98 PHE A CA 1
ATOM 792 C C . PHE A 1 98 ? 14.093 2.421 -10.621 1.00 90.50 98 PHE A C 1
ATOM 794 O O . PHE A 1 98 ? 14.198 1.716 -11.619 1.00 90.50 98 PHE A O 1
ATOM 801 N N . ARG A 1 99 ? 14.737 3.592 -10.521 1.00 89.50 99 ARG A N 1
ATOM 802 C CA . ARG A 1 99 ? 15.613 4.077 -11.599 1.00 89.50 99 ARG A CA 1
ATOM 803 C C . ARG A 1 99 ? 16.899 3.287 -11.715 1.00 89.50 99 ARG A C 1
ATOM 805 O O . ARG A 1 99 ? 17.301 2.995 -12.833 1.00 89.50 99 ARG A O 1
ATOM 812 N N . ILE A 1 100 ? 17.490 2.901 -10.587 1.00 90.50 100 ILE A N 1
ATOM 813 C CA . ILE A 1 100 ? 18.674 2.033 -10.565 1.00 90.50 100 ILE A CA 1
ATOM 814 C C . ILE A 1 100 ? 18.361 0.687 -11.239 1.00 90.50 100 ILE A C 1
ATOM 816 O O . ILE A 1 100 ? 19.191 0.159 -11.969 1.00 90.50 100 ILE A O 1
ATOM 820 N N . ALA A 1 101 ? 17.141 0.171 -11.062 1.00 90.56 101 ALA A N 1
ATOM 821 C CA . ALA A 1 101 ? 16.655 -1.040 -11.721 1.00 90.56 101 ALA A CA 1
ATOM 822 C C . ALA A 1 101 ? 16.166 -0.829 -13.172 1.00 90.56 101 ALA A C 1
ATOM 824 O O . ALA A 1 101 ? 15.600 -1.745 -13.761 1.00 90.56 101 ALA A O 1
ATOM 825 N N . GLY A 1 102 ? 16.333 0.364 -13.757 1.00 92.00 102 GLY A N 1
ATOM 826 C CA . GLY A 1 102 ? 15.929 0.647 -15.139 1.00 92.00 102 GLY A CA 1
ATOM 827 C C . GLY A 1 102 ? 14.415 0.747 -15.366 1.00 92.00 102 GLY A C 1
ATOM 828 O O . GLY A 1 102 ? 13.962 0.713 -16.509 1.00 92.00 102 GLY A O 1
ATOM 829 N N . VAL A 1 103 ? 13.610 0.892 -14.308 1.00 89.12 103 VAL A N 1
ATOM 830 C CA . VAL A 1 103 ? 12.149 1.007 -14.425 1.00 89.12 103 VAL A CA 1
ATOM 831 C C . VAL A 1 103 ? 11.778 2.309 -15.147 1.00 89.12 103 VAL A C 1
ATOM 833 O O . VAL A 1 103 ? 12.273 3.404 -14.833 1.00 89.12 103 VAL A O 1
ATOM 836 N N . GLN A 1 104 ? 10.874 2.189 -16.123 1.00 88.50 104 GLN A N 1
ATOM 837 C CA . GLN A 1 104 ? 10.414 3.315 -16.933 1.00 88.50 104 GLN A CA 1
ATOM 838 C C . GLN A 1 104 ? 9.737 4.394 -16.075 1.00 88.50 104 GLN A C 1
ATOM 840 O O . GLN A 1 104 ? 9.115 4.116 -15.049 1.00 88.50 104 GLN A O 1
ATOM 845 N N . ARG A 1 105 ? 9.880 5.661 -16.490 1.00 85.81 105 ARG A N 1
ATOM 846 C CA . ARG A 1 105 ? 9.458 6.834 -15.699 1.00 85.81 105 ARG A CA 1
ATOM 847 C C . ARG A 1 105 ? 7.979 6.792 -15.339 1.00 85.81 105 ARG A C 1
ATOM 849 O O . ARG A 1 105 ? 7.619 7.095 -14.207 1.00 85.81 105 ARG A O 1
ATOM 856 N N . ASP A 1 106 ? 7.155 6.450 -16.313 1.00 84.56 106 ASP A N 1
ATOM 857 C CA . ASP A 1 106 ? 5.706 6.347 -16.206 1.00 84.56 106 ASP A CA 1
ATOM 858 C C . ASP A 1 106 ? 5.283 5.247 -15.223 1.00 84.56 106 ASP A C 1
ATOM 860 O O . ASP A 1 106 ? 4.386 5.469 -14.408 1.00 84.56 106 ASP A O 1
ATOM 864 N N . VAL A 1 107 ? 5.979 4.106 -15.223 1.00 86.81 107 VAL A N 1
ATOM 865 C CA . VAL A 1 107 ? 5.761 3.020 -14.259 1.00 86.81 107 VAL A CA 1
ATOM 866 C C . VAL A 1 107 ? 6.105 3.482 -12.842 1.00 86.81 107 VAL A C 1
ATOM 868 O O . VAL A 1 107 ? 5.294 3.306 -11.933 1.00 86.81 107 VAL A O 1
ATOM 871 N N . VAL A 1 108 ? 7.250 4.150 -12.646 1.00 89.31 108 VAL A N 1
ATOM 872 C CA . VAL A 1 108 ? 7.631 4.713 -11.334 1.00 89.31 108 VAL A CA 1
ATOM 873 C C . VAL A 1 108 ? 6.597 5.724 -10.841 1.00 89.31 108 VAL A C 1
ATOM 875 O O . VAL A 1 108 ? 6.177 5.666 -9.686 1.00 89.31 108 VAL A O 1
ATOM 878 N N . SER A 1 109 ? 6.144 6.627 -11.713 1.00 86.31 109 SER A N 1
ATOM 879 C CA . SER A 1 109 ? 5.078 7.576 -11.388 1.00 86.31 109 SER A CA 1
ATOM 880 C C . SER A 1 109 ? 3.781 6.868 -10.995 1.00 86.31 109 SER A C 1
ATOM 882 O O . SER A 1 109 ? 3.136 7.294 -10.040 1.00 86.31 109 SER A O 1
ATOM 884 N N . GLY A 1 110 ? 3.421 5.777 -11.677 1.00 86.81 110 GLY A N 1
ATOM 885 C CA . GLY A 1 110 ? 2.266 4.947 -11.334 1.00 86.81 110 GLY A CA 1
ATOM 886 C C . GLY A 1 110 ? 2.373 4.318 -9.943 1.00 86.81 110 GLY A C 1
ATOM 887 O O . GLY A 1 110 ? 1.405 4.357 -9.186 1.00 86.81 110 GLY A O 1
ATOM 888 N N . ILE A 1 111 ? 3.554 3.809 -9.576 1.00 89.94 111 ILE A N 1
ATOM 889 C CA . ILE A 1 111 ? 3.818 3.258 -8.238 1.00 89.94 111 ILE A CA 1
ATOM 890 C C . ILE A 1 111 ? 3.667 4.348 -7.174 1.00 89.94 111 ILE A C 1
ATOM 892 O O . ILE A 1 111 ? 2.919 4.167 -6.217 1.00 89.94 111 ILE A O 1
ATOM 896 N N . ILE A 1 112 ? 4.316 5.501 -7.361 1.00 90.19 112 ILE A N 1
ATOM 897 C CA . ILE A 1 112 ? 4.232 6.632 -6.423 1.00 90.19 112 ILE A CA 1
ATOM 898 C C . ILE A 1 112 ? 2.773 7.082 -6.244 1.00 90.19 112 ILE A C 1
ATOM 900 O O . ILE A 1 112 ? 2.339 7.324 -5.119 1.00 90.19 112 ILE A O 1
ATOM 904 N N . TYR A 1 113 ? 1.998 7.139 -7.332 1.00 86.75 113 TYR A N 1
ATOM 905 C CA . TYR A 1 113 ? 0.571 7.464 -7.278 1.00 86.75 113 TYR A CA 1
ATOM 906 C C . TYR A 1 113 ? -0.240 6.439 -6.495 1.00 86.75 113 TYR A C 1
ATOM 908 O O . TYR A 1 113 ? -1.102 6.826 -5.710 1.00 86.75 113 TYR A O 1
ATOM 916 N N . ALA A 1 114 ? 0.011 5.148 -6.713 1.00 89.75 114 ALA A N 1
ATOM 917 C CA . ALA A 1 114 ? -0.688 4.087 -6.002 1.00 89.75 114 ALA A CA 1
ATOM 918 C C . ALA A 1 114 ? -0.444 4.191 -4.490 1.00 89.75 114 ALA A C 1
ATOM 920 O O . ALA A 1 114 ? -1.400 4.166 -3.718 1.00 89.75 114 ALA A O 1
ATOM 921 N N . VAL A 1 115 ? 0.811 4.396 -4.075 1.00 92.19 115 VAL A N 1
ATOM 922 C CA . VAL A 1 115 ? 1.174 4.557 -2.658 1.00 92.19 115 VAL A CA 1
ATOM 923 C C . VAL A 1 115 ? 0.531 5.814 -2.069 1.00 92.19 115 VAL A C 1
ATOM 925 O O . VAL A 1 115 ? -0.088 5.741 -1.012 1.00 92.19 115 VAL A O 1
ATOM 928 N N . ALA A 1 116 ? 0.593 6.951 -2.770 1.00 90.69 116 ALA A N 1
ATOM 929 C CA . ALA A 1 116 ? -0.023 8.196 -2.309 1.00 90.69 116 ALA A CA 1
ATOM 930 C C . ALA A 1 116 ? -1.553 8.099 -2.199 1.00 90.69 116 ALA A C 1
ATOM 932 O O . ALA A 1 116 ?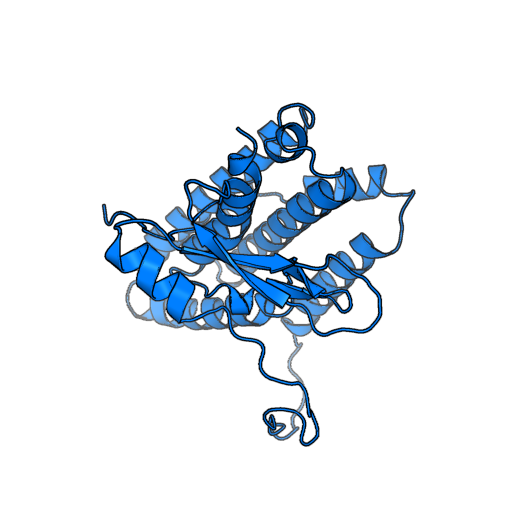 -2.141 8.619 -1.255 1.00 90.69 116 ALA A O 1
ATOM 933 N N . ALA A 1 117 ? -2.201 7.417 -3.145 1.00 87.12 117 ALA A N 1
ATOM 934 C CA . ALA A 1 117 ? -3.639 7.176 -3.121 1.00 87.12 117 ALA A CA 1
ATOM 935 C C . ALA A 1 117 ? -4.056 6.289 -1.941 1.00 87.12 117 ALA A C 1
ATOM 937 O O . ALA A 1 117 ? -5.056 6.581 -1.286 1.00 87.12 117 ALA A O 1
ATOM 938 N N . ILE A 1 118 ? -3.289 5.230 -1.656 1.00 91.00 118 ILE A N 1
ATOM 939 C CA . ILE A 1 118 ? -3.497 4.383 -0.475 1.00 91.00 118 ILE A CA 1
ATOM 940 C C . ILE A 1 118 ? -3.315 5.216 0.796 1.00 91.00 118 ILE A C 1
ATOM 942 O O . ILE A 1 118 ? -4.202 5.218 1.646 1.00 91.00 118 ILE A O 1
ATOM 946 N N . GLY A 1 119 ? -2.217 5.971 0.892 1.00 92.44 119 GLY A N 1
ATOM 947 C CA . GLY A 1 119 ? -1.936 6.859 2.018 1.00 92.44 119 GLY A CA 1
ATOM 948 C C . GLY A 1 119 ? -3.073 7.849 2.282 1.00 92.44 119 GLY A C 1
ATOM 949 O O . GLY A 1 119 ? -3.579 7.911 3.400 1.00 92.44 119 GLY A O 1
ATOM 950 N N . GLU A 1 120 ? -3.557 8.552 1.253 1.00 89.56 120 GLU A N 1
ATOM 951 C CA . GLU A 1 120 ? -4.684 9.489 1.381 1.00 89.56 120 GLU A CA 1
ATOM 952 C C . GLU A 1 120 ? -5.973 8.778 1.801 1.00 89.56 120 GLU A C 1
ATOM 954 O O . GLU A 1 120 ? -6.710 9.297 2.642 1.00 89.56 120 GLU A O 1
ATOM 959 N N . ALA A 1 121 ? -6.256 7.596 1.244 1.00 88.50 121 ALA A N 1
ATOM 960 C CA . ALA A 1 121 ? -7.444 6.828 1.596 1.00 88.50 121 ALA A CA 1
ATOM 961 C C . ALA A 1 121 ? -7.410 6.412 3.073 1.00 88.50 121 ALA A C 1
ATOM 963 O O . ALA A 1 121 ? -8.389 6.627 3.791 1.00 88.50 121 ALA A O 1
ATOM 964 N N . VAL A 1 122 ? -6.278 5.899 3.559 1.00 90.00 122 VAL A N 1
ATOM 965 C CA . VAL A 1 122 ? -6.086 5.528 4.969 1.00 90.00 122 VAL A CA 1
ATOM 966 C C . VAL A 1 122 ? -6.154 6.761 5.876 1.00 90.00 122 VAL A C 1
ATOM 968 O O . VAL A 1 122 ? -6.901 6.764 6.857 1.00 90.00 122 VAL A O 1
ATOM 971 N N . THR A 1 123 ? -5.448 7.845 5.544 1.00 90.00 123 THR A N 1
ATOM 972 C CA . THR A 1 123 ? -5.477 9.099 6.314 1.00 90.00 123 THR A CA 1
ATOM 973 C C . THR A 1 123 ? -6.889 9.690 6.385 1.00 90.00 123 THR A C 1
ATOM 975 O O . THR A 1 123 ? -7.329 10.104 7.459 1.00 90.00 123 THR A O 1
ATOM 978 N N . SER A 1 124 ? -7.630 9.696 5.274 1.00 85.94 124 SER A N 1
ATOM 979 C CA . SER A 1 124 ? -9.011 10.199 5.220 1.00 85.94 124 SER A CA 1
ATOM 980 C C . SER A 1 124 ? -9.962 9.344 6.050 1.00 85.94 124 SER A C 1
ATOM 982 O O . SER A 1 124 ? -10.800 9.879 6.774 1.00 85.94 124 SER A O 1
ATOM 984 N N . SER A 1 125 ? -9.787 8.024 6.000 1.00 83.19 125 SER A N 1
ATOM 985 C CA . SER A 1 125 ? -10.569 7.069 6.788 1.00 83.19 125 SER A CA 1
ATOM 986 C C . SER A 1 125 ? -10.477 7.348 8.283 1.00 83.19 125 SER A C 1
ATOM 988 O O . SER A 1 125 ? -11.489 7.407 8.970 1.00 83.19 125 SER A O 1
ATOM 990 N N . ARG A 1 126 ? -9.265 7.590 8.797 1.00 83.75 126 ARG A N 1
ATOM 991 C CA . ARG A 1 126 ? -9.036 7.829 10.232 1.00 83.75 126 ARG A CA 1
ATOM 992 C C . ARG A 1 126 ? -9.803 9.041 10.761 1.00 83.75 126 ARG A C 1
ATOM 994 O O . ARG A 1 126 ? -10.294 8.999 11.888 1.00 83.75 126 ARG A O 1
ATOM 1001 N N . ARG A 1 127 ? -9.968 10.085 9.938 1.00 81.12 127 ARG A N 1
ATOM 1002 C CA . ARG A 1 127 ? -10.753 11.281 10.297 1.00 81.12 127 ARG A CA 1
ATOM 1003 C C . ARG A 1 127 ? -12.224 10.948 10.547 1.00 81.12 127 ARG A C 1
ATOM 1005 O O . ARG A 1 127 ? -12.821 11.532 11.444 1.00 81.12 127 ARG A O 1
ATOM 1012 N N . GLN A 1 128 ? -12.791 9.999 9.800 1.00 79.94 128 GLN A N 1
ATOM 1013 C CA . GLN A 1 128 ? -14.194 9.593 9.958 1.00 79.94 128 GLN A CA 1
ATOM 1014 C C . GLN A 1 128 ? -14.451 8.924 11.310 1.00 79.94 128 GLN A C 1
ATOM 1016 O O . GLN A 1 128 ? -15.524 9.078 11.885 1.00 79.94 128 GLN A O 1
ATOM 1021 N N . PHE A 1 129 ? -13.449 8.236 11.855 1.00 78.75 129 PHE A N 1
ATOM 1022 C CA . PHE A 1 129 ? -13.559 7.576 13.150 1.00 78.75 129 PHE A CA 1
ATOM 1023 C C . PHE A 1 129 ? -13.208 8.489 14.325 1.00 78.75 129 PHE A C 1
ATOM 1025 O O . PHE A 1 129 ? -13.117 7.992 15.442 1.00 78.75 129 PHE A O 1
ATOM 1032 N N . LEU A 1 130 ? -13.017 9.799 14.126 1.00 79.38 130 LEU A N 1
ATOM 1033 C CA . LEU A 1 130 ? -12.596 10.730 15.187 1.00 79.38 130 LEU A CA 1
ATOM 1034 C C . LEU A 1 130 ? -11.311 10.275 15.902 1.00 79.38 130 LEU A C 1
ATOM 1036 O O . LEU A 1 130 ? -11.095 10.587 17.072 1.00 79.38 130 LEU A O 1
ATOM 1040 N N . LEU A 1 131 ? -10.461 9.511 15.210 1.00 77.25 131 LEU A N 1
ATOM 1041 C CA . LEU A 1 131 ? -9.125 9.229 15.715 1.00 77.25 131 LEU A CA 1
ATOM 1042 C C . LEU A 1 131 ? -8.335 10.546 15.716 1.00 77.25 131 LEU A C 1
ATOM 1044 O O . LEU A 1 131 ? -8.583 11.385 14.841 1.00 77.25 131 LEU A O 1
ATOM 1048 N N . PRO A 1 132 ? -7.408 10.750 16.670 1.00 75.56 132 PRO A N 1
ATOM 1049 C CA . PRO A 1 132 ? -6.652 11.990 16.783 1.00 75.56 132 PRO A CA 1
ATOM 1050 C C . PRO A 1 132 ? -6.111 12.437 15.422 1.00 75.56 132 PRO A C 1
ATOM 1052 O O . PRO A 1 132 ? -5.363 11.712 14.762 1.00 75.56 132 PRO A O 1
ATOM 1055 N N . ILE A 1 133 ? -6.529 13.628 14.980 1.00 68.38 133 ILE A N 1
ATOM 1056 C CA . ILE A 1 133 ? -6.044 14.216 13.732 1.00 68.38 133 ILE A CA 1
ATOM 1057 C C . ILE A 1 133 ? -4.601 14.637 13.981 1.00 68.38 133 ILE A C 1
ATOM 1059 O O . ILE A 1 133 ? -4.334 15.685 14.568 1.00 68.38 133 ILE A O 1
ATOM 1063 N N . MET A 1 134 ? -3.665 13.809 13.539 1.00 65.88 134 MET A N 1
ATOM 1064 C CA . MET A 1 134 ? -2.250 14.118 13.655 1.00 65.88 134 MET A CA 1
ATOM 1065 C C . MET A 1 134 ? -1.809 15.003 12.488 1.00 65.88 134 MET A C 1
ATOM 1067 O O . MET A 1 134 ? -2.041 14.695 11.317 1.00 65.88 134 MET A O 1
ATOM 1071 N N . LYS A 1 135 ? -1.230 16.161 12.827 1.00 73.19 135 LYS A N 1
ATOM 1072 C CA . LYS A 1 135 ? -0.731 17.153 11.865 1.00 73.19 135 LYS A CA 1
ATOM 1073 C C . LYS A 1 135 ? 0.420 16.549 11.048 1.00 73.19 135 LYS A C 1
ATOM 1075 O O . LYS A 1 135 ? 1.246 15.839 11.602 1.00 73.19 135 LYS A O 1
ATOM 1080 N N . GLY A 1 136 ? 0.502 16.881 9.758 1.00 72.50 136 GLY A N 1
ATOM 1081 C CA . GLY A 1 136 ? 1.695 16.627 8.929 1.00 72.50 136 GLY A CA 1
ATOM 1082 C C . GLY A 1 136 ? 1.533 15.607 7.798 1.00 72.50 136 GLY A C 1
ATOM 1083 O O . GLY A 1 136 ? 2.293 15.653 6.833 1.00 72.50 136 GLY A O 1
ATOM 1084 N N . LEU A 1 137 ? 0.508 14.751 7.838 1.00 80.75 137 LEU A N 1
ATOM 1085 C CA . LEU A 1 137 ? 0.211 13.846 6.724 1.00 80.75 137 LEU A CA 1
ATOM 1086 C C . LEU A 1 137 ? -0.697 14.537 5.703 1.00 80.75 137 LEU A C 1
ATOM 1088 O O . LEU A 1 137 ? -1.926 14.482 5.788 1.00 80.75 137 LEU A O 1
ATOM 1092 N N . ASP A 1 138 ? -0.073 15.205 4.742 1.00 84.06 138 ASP A N 1
ATOM 1093 C CA . ASP A 1 138 ? -0.710 15.586 3.487 1.00 84.06 138 ASP A CA 1
ATOM 1094 C C . ASP A 1 138 ? -0.152 14.675 2.391 1.00 84.06 138 ASP A C 1
ATOM 1096 O O . ASP A 1 138 ? 1.062 14.602 2.224 1.00 84.06 138 ASP A O 1
ATOM 1100 N N . TRP A 1 139 ? -1.007 13.956 1.665 1.00 84.69 139 TRP A N 1
ATOM 1101 C CA . TRP A 1 139 ? -0.615 13.162 0.491 1.00 84.69 139 TRP A CA 1
ATOM 1102 C C . TRP A 1 139 ? -0.912 13.898 -0.818 1.00 84.69 139 TRP A C 1
ATOM 1104 O O . TRP A 1 139 ? -0.453 13.504 -1.896 1.00 84.69 139 TRP A O 1
ATOM 1114 N N . ARG A 1 140 ? -1.640 15.018 -0.743 1.00 79.25 140 ARG A N 1
ATOM 1115 C CA . ARG A 1 140 ? -2.040 15.819 -1.902 1.00 79.25 140 ARG A CA 1
ATOM 1116 C C . ARG A 1 140 ? -0.853 16.496 -2.559 1.00 79.25 140 ARG A C 1
ATOM 1118 O O . ARG A 1 140 ? -0.942 16.797 -3.743 1.00 79.25 140 ARG A O 1
ATOM 1125 N N . PHE A 1 141 ? 0.271 16.687 -1.863 1.00 75.56 141 PHE A N 1
ATOM 1126 C CA . PHE A 1 141 ? 1.484 17.218 -2.494 1.00 75.56 141 PHE A CA 1
ATOM 1127 C C . PHE A 1 141 ? 1.947 16.346 -3.672 1.00 75.56 141 PHE A C 1
ATOM 1129 O O . PHE A 1 141 ? 2.443 16.880 -4.661 1.00 75.56 141 PHE A O 1
ATOM 1136 N N . ILE A 1 142 ? 1.744 15.024 -3.608 1.00 75.06 142 ILE A N 1
ATOM 1137 C CA . ILE A 1 142 ? 2.065 14.099 -4.706 1.00 75.06 142 ILE A CA 1
ATOM 1138 C C . ILE A 1 142 ? 1.026 14.227 -5.816 1.00 75.06 142 ILE A C 1
ATOM 1140 O O . ILE A 1 142 ? 1.376 14.330 -6.993 1.00 75.06 142 ILE A O 1
ATOM 1144 N N . LEU A 1 143 ? -0.252 14.263 -5.432 1.00 68.75 143 LEU A N 1
ATOM 1145 C CA . LEU A 1 143 ? -1.367 14.365 -6.371 1.00 68.75 143 LEU A CA 1
ATOM 1146 C C . LEU A 1 143 ? -1.325 15.687 -7.157 1.00 68.75 143 LEU A C 1
ATOM 1148 O O . LEU A 1 143 ? -1.595 15.692 -8.352 1.00 68.75 143 LEU A O 1
ATOM 1152 N N . ASN A 1 144 ? -0.924 16.790 -6.525 1.00 63.44 144 ASN A N 1
ATOM 1153 C CA . ASN A 1 144 ? -0.856 18.110 -7.153 1.00 63.44 144 ASN A CA 1
ATOM 1154 C C . ASN A 1 144 ? 0.407 18.281 -8.014 1.00 63.44 144 ASN A C 1
ATOM 1156 O O . ASN A 1 144 ? 0.300 18.691 -9.168 1.00 63.44 144 ASN A O 1
ATOM 1160 N N . ARG A 1 145 ? 1.593 17.887 -7.520 1.00 59.03 145 ARG A N 1
ATOM 1161 C CA . ARG A 1 145 ? 2.867 18.069 -8.252 1.00 59.03 145 ARG A CA 1
ATOM 1162 C C . ARG A 1 145 ? 2.951 17.282 -9.555 1.00 59.03 145 ARG A C 1
ATOM 1164 O O . ARG A 1 145 ? 3.643 17.686 -10.485 1.00 59.03 145 ARG A O 1
ATOM 1171 N N . ILE A 1 146 ? 2.287 16.131 -9.636 1.00 51.59 146 ILE A N 1
ATOM 1172 C CA . ILE A 1 146 ? 2.356 15.316 -10.850 1.00 51.59 146 ILE A CA 1
ATOM 1173 C C . ILE A 1 146 ? 1.299 15.748 -11.867 1.00 51.59 146 ILE A C 1
ATOM 1175 O O . ILE A 1 146 ? 1.590 15.668 -13.056 1.00 51.59 146 ILE A O 1
ATOM 1179 N N . VAL A 1 147 ? 0.141 16.272 -11.438 1.00 48.00 147 VAL A N 1
ATOM 1180 C CA . VAL A 1 147 ? -0.819 16.919 -12.355 1.00 48.00 147 VAL A CA 1
ATOM 1181 C C . VAL A 1 147 ? -0.113 18.014 -13.154 1.00 48.00 147 VAL A C 1
ATOM 1183 O O . VAL A 1 147 ? -0.260 18.047 -14.367 1.00 48.00 147 VAL A O 1
ATOM 1186 N N . GLU A 1 148 ? 0.756 18.799 -12.517 1.00 45.91 148 GLU A N 1
ATOM 1187 C CA . GLU A 1 148 ? 1.569 19.823 -13.187 1.00 45.91 148 GLU A CA 1
ATOM 1188 C C . GLU A 1 148 ? 2.609 19.238 -14.165 1.00 45.91 148 GLU A C 1
ATOM 1190 O O . GLU A 1 148 ? 2.818 19.797 -15.237 1.00 45.91 148 GLU A O 1
ATOM 1195 N N . SER A 1 149 ? 3.219 18.081 -13.866 1.00 43.72 149 SER A N 1
ATOM 1196 C CA . SER A 1 149 ? 4.218 17.454 -14.759 1.00 43.72 149 SER A CA 1
ATOM 1197 C C . SER A 1 149 ? 3.644 16.534 -15.854 1.00 43.72 149 SER A C 1
ATOM 1199 O O . SER A 1 149 ? 4.338 16.238 -16.825 1.00 43.72 149 SER A O 1
ATOM 1201 N N . VAL A 1 150 ? 2.396 16.064 -15.713 1.00 40.62 150 VAL A N 1
ATOM 1202 C CA . VAL A 1 150 ? 1.730 15.073 -16.593 1.00 40.62 150 VAL A CA 1
ATOM 1203 C C . VAL A 1 150 ? 0.637 15.711 -17.461 1.00 40.62 150 VAL A C 1
ATOM 1205 O O . VAL A 1 150 ? -0.098 15.009 -18.155 1.00 40.62 150 VAL A O 1
ATOM 1208 N N . TYR A 1 151 ? 0.606 17.043 -17.579 1.00 40.22 151 TYR A N 1
ATOM 1209 C CA . TYR A 1 151 ? -0.183 17.729 -18.617 1.00 40.22 151 TYR A CA 1
ATOM 1210 C C . TYR A 1 151 ? 0.140 17.266 -20.061 1.00 40.22 151 TYR A C 1
ATOM 1212 O O . TYR A 1 151 ? -0.601 17.598 -20.978 1.00 40.22 151 TYR A O 1
ATOM 1220 N N . CYS A 1 152 ? 1.143 16.399 -20.268 1.00 35.50 152 CYS A N 1
ATOM 1221 C CA . CYS A 1 152 ? 1.428 15.724 -21.540 1.00 35.50 152 CYS A CA 1
ATOM 1222 C C . CYS A 1 152 ? 0.835 14.296 -21.704 1.00 35.50 152 CYS A C 1
ATOM 1224 O O . CYS A 1 152 ? 0.994 13.702 -22.766 1.00 35.50 152 CYS A O 1
ATOM 1226 N N . SER A 1 153 ? 0.170 13.680 -20.709 1.00 43.88 153 SER A N 1
ATOM 1227 C CA . SER A 1 153 ? -0.407 12.313 -20.847 1.00 43.88 153 SER A CA 1
ATOM 1228 C C . SER A 1 153 ? -1.705 12.115 -20.036 1.00 43.88 153 SER A C 1
ATOM 1230 O O . SER A 1 153 ? -1.749 11.487 -18.980 1.00 43.88 153 SER A O 1
ATOM 1232 N N . HIS A 1 154 ? -2.806 12.644 -20.573 1.00 37.88 154 HIS A N 1
ATOM 1233 C CA . HIS A 1 154 ? -4.080 12.900 -19.881 1.00 37.88 154 HIS A CA 1
ATOM 1234 C C . HIS A 1 154 ? -4.907 11.690 -19.374 1.00 37.88 154 HIS A C 1
ATOM 1236 O O . HIS A 1 154 ? -5.807 11.884 -18.564 1.00 37.88 154 HIS A O 1
ATOM 1242 N N . SER A 1 155 ? -4.679 10.436 -19.795 1.00 45.56 155 SER A N 1
ATOM 1243 C CA . SER A 1 155 ? -5.725 9.402 -19.608 1.00 45.56 155 SER A CA 1
ATOM 1244 C C . SER A 1 155 ? -5.655 8.565 -18.318 1.00 45.56 155 SER A C 1
ATOM 1246 O O . SER A 1 155 ? -6.688 8.097 -17.841 1.00 45.56 155 SER A O 1
ATOM 1248 N N . ARG A 1 156 ? -4.473 8.306 -17.736 1.00 47.06 156 ARG A N 1
ATOM 1249 C CA . ARG A 1 156 ? -4.332 7.345 -16.612 1.00 47.06 156 ARG A CA 1
ATOM 1250 C C . ARG A 1 156 ? -4.494 7.973 -15.225 1.00 47.06 156 ARG A C 1
ATOM 1252 O O . ARG A 1 156 ? -5.168 7.371 -14.392 1.00 47.06 156 ARG A O 1
ATOM 1259 N N . ALA A 1 157 ? -3.934 9.158 -14.992 1.00 45.25 157 ALA A N 1
ATOM 1260 C CA . ALA A 1 157 ? -4.030 9.842 -13.700 1.00 45.25 157 ALA A CA 1
ATOM 1261 C C . ALA A 1 157 ? -5.471 10.295 -13.394 1.00 45.25 157 ALA A C 1
ATOM 1263 O O . ALA A 1 157 ? -5.958 10.091 -12.282 1.00 45.25 157 ALA A O 1
ATOM 1264 N N . GLU A 1 158 ? -6.195 10.791 -14.403 1.00 48.47 158 GLU A N 1
ATOM 1265 C CA . GLU A 1 158 ? -7.574 11.260 -14.225 1.00 48.47 158 GLU A CA 1
ATOM 1266 C C . GLU A 1 158 ? -8.551 10.116 -13.921 1.00 48.47 158 GLU A C 1
ATOM 1268 O O . GLU A 1 158 ? -9.478 10.289 -13.134 1.00 48.47 158 GLU A O 1
ATOM 1273 N N . ARG A 1 159 ? -8.301 8.900 -14.431 1.00 54.81 159 ARG A N 1
ATOM 1274 C CA . ARG A 1 159 ? -9.088 7.706 -14.069 1.00 54.81 159 ARG A CA 1
ATOM 1275 C C . ARG A 1 159 ? -8.896 7.294 -12.611 1.00 54.81 159 ARG A C 1
ATOM 1277 O O . ARG A 1 159 ? -9.859 6.886 -11.970 1.00 54.81 159 ARG A O 1
ATOM 1284 N N . VAL A 1 160 ? -7.678 7.397 -12.077 1.00 48.38 160 VAL A N 1
ATOM 1285 C CA . VAL A 1 160 ? -7.408 7.105 -10.658 1.00 48.38 160 VAL A CA 1
ATOM 1286 C C . VAL A 1 160 ? -8.043 8.175 -9.773 1.00 48.38 160 VAL A C 1
ATOM 1288 O O . VAL A 1 160 ? -8.735 7.836 -8.817 1.00 48.38 160 VAL A O 1
ATOM 1291 N N . ARG A 1 161 ? -7.898 9.456 -10.133 1.00 52.75 161 ARG A N 1
ATOM 1292 C CA . ARG A 1 161 ? -8.519 10.577 -9.413 1.00 52.75 161 ARG A CA 1
ATOM 1293 C C . ARG A 1 161 ? -10.044 10.491 -9.415 1.00 52.75 161 ARG A C 1
ATOM 1295 O O . ARG A 1 161 ? -10.657 10.650 -8.363 1.00 52.75 161 ARG A O 1
ATOM 1302 N N . THR A 1 162 ? -10.640 10.192 -10.568 1.00 54.47 162 THR A N 1
ATOM 1303 C CA . THR A 1 162 ? -12.088 10.000 -10.718 1.00 54.47 162 THR A CA 1
ATOM 1304 C C . THR A 1 162 ? -12.562 8.821 -9.881 1.00 54.47 162 THR A C 1
ATOM 1306 O O . THR A 1 162 ? -13.487 8.994 -9.105 1.00 54.47 162 THR A O 1
ATOM 1309 N N . ARG A 1 163 ? -11.868 7.677 -9.900 1.00 56.72 163 ARG A N 1
ATOM 1310 C CA . ARG A 1 163 ? -12.242 6.517 -9.073 1.00 56.72 163 ARG A CA 1
ATOM 1311 C C . ARG A 1 163 ? -12.075 6.741 -7.576 1.00 56.72 163 ARG A C 1
ATOM 1313 O O . ARG A 1 163 ? -12.880 6.237 -6.807 1.00 56.72 163 ARG A O 1
ATOM 1320 N N . ILE A 1 164 ? -11.058 7.488 -7.143 1.00 51.03 164 ILE A N 1
ATOM 1321 C CA . ILE A 1 164 ? -10.916 7.881 -5.733 1.00 51.03 164 ILE A CA 1
ATOM 1322 C C . ILE A 1 164 ? -12.052 8.831 -5.346 1.00 51.03 164 ILE A C 1
ATOM 1324 O O . ILE A 1 164 ? -12.630 8.679 -4.278 1.00 51.03 164 ILE A O 1
ATOM 1328 N N . ARG A 1 165 ? -12.420 9.776 -6.217 1.00 55.00 165 ARG A N 1
ATOM 1329 C CA . ARG A 1 165 ? -13.547 10.691 -5.993 1.00 55.00 165 ARG A CA 1
ATOM 1330 C C . ARG A 1 165 ? -14.886 9.946 -5.951 1.00 55.00 165 ARG A C 1
ATOM 1332 O O . ARG A 1 165 ? -15.639 10.151 -5.009 1.00 55.00 165 ARG A O 1
ATOM 1339 N N . GLU A 1 166 ? -15.148 9.062 -6.909 1.00 58.94 166 GLU A N 1
ATOM 1340 C CA . GLU A 1 166 ? -16.316 8.172 -6.950 1.00 58.94 166 GLU A CA 1
ATOM 1341 C C . GLU A 1 166 ? -16.357 7.261 -5.721 1.00 58.94 166 GLU A C 1
ATOM 1343 O O . GLU A 1 166 ? -17.414 7.083 -5.131 1.00 58.94 166 GLU A O 1
ATOM 1348 N N . TYR A 1 167 ? -15.211 6.734 -5.280 1.00 52.50 167 TYR A N 1
ATOM 1349 C CA . TYR A 1 167 ? -15.103 5.948 -4.051 1.00 52.50 167 TYR A CA 1
ATOM 1350 C C . TYR A 1 167 ? -15.455 6.780 -2.815 1.00 52.50 167 TYR A C 1
ATOM 1352 O O . TYR A 1 167 ? -16.299 6.368 -2.024 1.00 52.50 167 TYR A O 1
ATOM 1360 N N . LEU A 1 168 ? -14.867 7.971 -2.670 1.00 48.25 168 LEU A N 1
ATOM 1361 C CA . LEU A 1 168 ? -15.185 8.888 -1.575 1.00 48.25 168 LEU A CA 1
ATOM 1362 C C . LEU A 1 168 ? -16.671 9.285 -1.595 1.00 48.25 168 LEU A C 1
ATOM 1364 O O . LEU A 1 168 ? -17.281 9.399 -0.540 1.00 48.25 168 LEU A O 1
ATOM 1368 N N . GLN A 1 169 ? -17.281 9.433 -2.774 1.00 55.62 169 GLN A N 1
ATOM 1369 C CA . GLN A 1 169 ? -18.713 9.718 -2.923 1.00 55.62 169 GLN A CA 1
ATOM 1370 C C . GLN A 1 169 ? -19.604 8.503 -2.605 1.00 55.62 169 GLN A C 1
ATOM 1372 O O . GLN A 1 169 ? -20.593 8.652 -1.896 1.00 55.62 169 GLN A O 1
ATOM 1377 N N . ALA A 1 170 ? -19.252 7.298 -3.061 1.00 52.31 170 ALA A N 1
ATOM 1378 C CA . ALA A 1 170 ? -20.006 6.062 -2.819 1.00 52.31 170 ALA A CA 1
ATOM 1379 C C . ALA A 1 170 ? -19.939 5.588 -1.356 1.00 52.31 170 ALA A C 1
ATOM 1381 O O . ALA A 1 170 ? -20.825 4.881 -0.879 1.00 52.31 170 ALA A O 1
ATOM 1382 N N . VAL A 1 171 ? -18.887 5.978 -0.637 1.00 46.06 171 VAL A N 1
ATOM 1383 C CA . VAL A 1 171 ? -18.727 5.762 0.807 1.00 46.06 171 VAL A CA 1
ATOM 1384 C C . VAL A 1 171 ? -19.565 6.745 1.638 1.00 46.06 171 VAL A C 1
ATOM 1386 O O . VAL A 1 171 ? -19.860 6.464 2.797 1.00 46.06 171 VAL A O 1
ATOM 1389 N N . HIS A 1 172 ? -20.010 7.856 1.048 1.00 49.56 172 HIS A N 1
ATOM 1390 C CA . HIS A 1 172 ? -20.895 8.836 1.678 1.00 49.56 172 HIS A CA 1
ATOM 1391 C C . HIS A 1 172 ? -22.304 8.817 1.061 1.00 49.56 172 HIS A C 1
ATOM 1393 O O . HIS A 1 172 ? -22.724 9.822 0.475 1.00 49.56 172 HIS A O 1
ATOM 1399 N N . PRO A 1 173 ? -23.089 7.727 1.191 1.00 44.53 173 PRO A N 1
ATOM 1400 C CA . PRO A 1 173 ? -24.494 7.811 0.850 1.00 44.53 173 PRO A CA 1
ATOM 1401 C C . PRO A 1 173 ? -25.164 8.700 1.901 1.00 44.53 173 PRO A C 1
ATOM 1403 O O . PRO A 1 173 ? -25.301 8.322 3.063 1.00 44.53 173 PRO A O 1
ATOM 1406 N N . ARG A 1 174 ? -25.591 9.903 1.499 1.00 41.62 174 ARG A N 1
ATOM 1407 C CA . ARG A 1 174 ? -26.694 10.569 2.197 1.00 41.62 174 ARG A CA 1
ATOM 1408 C C . ARG A 1 174 ? -27.823 9.547 2.279 1.00 41.62 174 ARG A C 1
ATOM 1410 O O . ARG A 1 174 ? -28.258 9.044 1.246 1.00 41.62 174 ARG A O 1
ATOM 1417 N N . GLU A 1 175 ? -28.256 9.239 3.495 1.00 40.47 175 GLU A N 1
ATOM 1418 C CA . GLU A 1 175 ? -29.378 8.347 3.751 1.00 40.47 175 GLU A CA 1
ATOM 1419 C C . GLU A 1 175 ? -30.584 8.764 2.902 1.00 40.47 175 GLU A C 1
ATOM 1421 O O . GLU A 1 175 ? -31.146 9.849 3.079 1.00 40.47 175 GLU A O 1
ATOM 1426 N N . ARG A 1 176 ? -30.960 7.904 1.951 1.00 39.44 176 ARG A N 1
ATOM 1427 C CA . ARG A 1 176 ? -32.346 7.699 1.525 1.00 39.44 176 ARG A CA 1
ATOM 1428 C C . ARG A 1 176 ? -32.467 6.472 0.617 1.00 39.44 176 ARG A C 1
ATOM 1430 O O . ARG A 1 176 ? -31.858 6.426 -0.443 1.00 39.44 176 ARG A O 1
ATOM 1437 N N . GLY A 1 177 ? -33.348 5.553 1.019 1.00 38.84 177 GLY A N 1
ATOM 1438 C CA . GLY A 1 177 ? -34.213 4.812 0.095 1.00 38.84 177 GLY A CA 1
ATOM 1439 C C . GLY A 1 177 ? -33.730 3.457 -0.424 1.00 38.84 177 GLY A C 1
ATOM 1440 O O . GLY A 1 177 ? -33.202 3.365 -1.519 1.00 38.84 177 GLY A O 1
ATOM 1441 N N . THR A 1 178 ? -34.001 2.420 0.370 1.00 42.97 178 THR A N 1
ATOM 1442 C CA . THR A 1 178 ? -34.519 1.084 -0.002 1.00 42.97 178 THR A CA 1
ATOM 1443 C C . THR A 1 178 ? -34.289 0.518 -1.416 1.00 42.97 178 THR A C 1
ATOM 1445 O O . THR A 1 178 ? -34.885 0.977 -2.386 1.00 42.97 178 THR A O 1
ATOM 1448 N N . GLY A 1 179 ? -33.655 -0.661 -1.444 1.00 43.47 179 GLY A N 1
ATOM 1449 C CA . GLY A 1 179 ? -34.144 -1.806 -2.221 1.00 43.47 179 GLY A CA 1
ATOM 1450 C C . GLY A 1 179 ? -33.322 -2.196 -3.447 1.00 43.47 179 GLY A C 1
ATOM 1451 O O . GLY A 1 179 ? -33.550 -1.685 -4.536 1.00 43.47 179 GLY A O 1
ATOM 1452 N N . THR A 1 180 ? -32.431 -3.183 -3.307 1.00 36.25 180 THR A N 1
ATOM 1453 C CA . THR A 1 180 ? -32.109 -4.134 -4.392 1.00 36.25 180 THR A CA 1
ATOM 1454 C C . THR A 1 180 ? -31.428 -5.390 -3.832 1.00 36.25 180 THR A C 1
ATOM 1456 O O . THR A 1 180 ? -30.577 -5.311 -2.949 1.00 36.25 180 THR A O 1
ATOM 1459 N N . GLN A 1 181 ? -31.875 -6.553 -4.315 1.00 34.91 181 GLN A N 1
ATOM 1460 C CA . GLN A 1 181 ? -31.452 -7.908 -3.931 1.00 34.91 181 GLN A CA 1
ATOM 1461 C C . GLN A 1 181 ? -29.981 -8.223 -4.285 1.00 34.91 181 GLN A C 1
ATOM 1463 O O . GLN A 1 181 ? -29.412 -7.575 -5.165 1.00 34.91 181 GLN A O 1
ATOM 1468 N N . PRO A 1 182 ? -29.359 -9.238 -3.646 1.00 38.03 182 PRO A N 1
ATOM 1469 C CA . PRO A 1 182 ? -27.973 -9.606 -3.913 1.00 38.03 182 PRO A CA 1
ATOM 1470 C C . PRO A 1 182 ? -27.818 -10.343 -5.252 1.00 38.03 182 PRO A C 1
ATOM 1472 O O . PRO A 1 182 ? -28.548 -11.281 -5.564 1.00 38.03 182 PRO A O 1
ATOM 1475 N N . VAL A 1 183 ? -26.812 -9.933 -6.026 1.00 34.38 183 VAL A N 1
ATOM 1476 C CA . VAL A 1 183 ? -26.378 -10.596 -7.262 1.00 34.38 183 VAL A CA 1
ATOM 1477 C C . VAL A 1 183 ? -25.559 -11.840 -6.905 1.00 34.38 183 VAL A C 1
ATOM 1479 O O . VAL A 1 183 ? -24.544 -11.747 -6.214 1.00 34.38 183 VAL A O 1
ATOM 1482 N N . HIS A 1 184 ? -25.991 -13.003 -7.394 1.00 30.52 184 HIS A N 1
ATOM 1483 C CA . HIS A 1 184 ? -25.217 -14.243 -7.364 1.00 30.52 184 HIS A CA 1
ATOM 1484 C C . HIS A 1 184 ? -23.969 -14.117 -8.254 1.00 30.52 184 HIS A C 1
ATOM 1486 O O . HIS A 1 184 ? -24.080 -13.853 -9.449 1.00 30.52 184 HIS A O 1
ATOM 1492 N N . TYR A 1 185 ? -22.780 -14.355 -7.694 1.00 30.50 185 TYR A N 1
ATOM 1493 C CA . TYR A 1 185 ? -21.543 -14.472 -8.471 1.00 30.50 185 TYR A CA 1
ATOM 1494 C C . TYR A 1 185 ? -21.331 -15.927 -8.895 1.00 30.50 185 TYR A C 1
ATOM 1496 O O . TYR A 1 185 ? -20.919 -16.770 -8.100 1.00 30.50 185 TYR A O 1
ATOM 1504 N N . GLY A 1 186 ? -21.630 -16.210 -10.163 1.00 29.09 186 GLY A N 1
ATOM 1505 C CA . GLY A 1 186 ? -21.277 -17.458 -10.830 1.00 29.09 186 GLY A CA 1
ATOM 1506 C C . GLY A 1 186 ? -19.774 -17.536 -11.111 1.00 29.09 186 GLY A C 1
ATOM 1507 O O . GLY A 1 186 ? -19.187 -16.640 -11.715 1.00 29.09 186 GLY A O 1
ATOM 1508 N N . SER A 1 187 ? -19.178 -18.625 -10.633 1.00 38.12 187 SER A N 1
ATOM 1509 C CA . SER A 1 187 ? -17.839 -19.131 -10.939 1.00 38.12 187 SER A CA 1
ATOM 1510 C C . SER A 1 187 ? -17.610 -19.327 -12.447 1.00 38.12 187 SER A C 1
ATOM 1512 O O . SER A 1 187 ? -18.550 -19.653 -13.161 1.00 38.12 187 SER A O 1
ATOM 1514 N N . VAL A 1 188 ? -16.347 -19.139 -12.867 1.00 45.34 188 VAL A N 1
ATOM 1515 C CA . VAL A 1 188 ? -15.650 -19.645 -14.071 1.00 45.34 188 VAL A CA 1
ATOM 1516 C C . VAL A 1 188 ? -16.510 -19.825 -15.331 1.00 45.34 188 VAL A C 1
ATOM 1518 O O . VAL A 1 188 ? -17.340 -20.721 -15.410 1.00 45.34 188 VAL A O 1
ATOM 1521 N N . TYR A 1 189 ? -16.223 -19.020 -16.362 1.00 40.00 189 TYR A N 1
ATOM 1522 C CA . TYR A 1 189 ? -16.815 -19.126 -17.700 1.00 40.00 189 TYR A CA 1
ATOM 1523 C C . TYR A 1 189 ? -16.993 -20.586 -18.155 1.00 40.00 189 TYR A C 1
ATOM 1525 O O . TYR A 1 189 ? -16.014 -21.300 -18.386 1.00 40.00 189 TYR A O 1
ATOM 1533 N N . ALA A 1 190 ? -18.248 -21.003 -18.336 1.00 44.62 190 ALA A N 1
ATOM 1534 C CA . ALA A 1 190 ? -18.590 -22.225 -19.047 1.00 44.62 190 ALA A CA 1
ATOM 1535 C C . ALA A 1 190 ? -18.175 -22.051 -20.519 1.00 44.62 190 ALA A C 1
ATOM 1537 O O . ALA A 1 190 ? -18.830 -21.327 -21.266 1.00 44.62 190 ALA A O 1
ATOM 1538 N N . GLY A 1 191 ? -17.041 -22.645 -20.907 1.00 49.34 191 GLY A N 1
ATOM 1539 C CA . GLY A 1 191 ? -16.540 -22.615 -22.288 1.00 49.34 191 GLY A CA 1
ATOM 1540 C C . GLY A 1 191 ? -15.039 -22.361 -22.478 1.00 49.34 191 GLY A C 1
ATOM 1541 O O . GLY A 1 191 ? -14.584 -22.379 -23.617 1.00 49.34 191 GLY A O 1
ATOM 1542 N N . CYS A 1 192 ? -14.238 -22.145 -21.426 1.00 52.72 192 CYS A N 1
ATOM 1543 C CA . CYS A 1 192 ? -12.775 -22.097 -21.601 1.00 52.72 192 CYS A CA 1
ATOM 1544 C C . CYS A 1 192 ? -12.237 -23.510 -21.864 1.00 52.72 192 CYS A C 1
ATOM 1546 O O . CYS A 1 192 ? -12.225 -24.363 -20.981 1.00 52.72 192 CYS A O 1
ATOM 1548 N N . THR A 1 193 ? -11.763 -23.735 -23.088 1.00 52.31 193 THR A N 1
ATOM 1549 C CA . THR A 1 193 ? -11.029 -24.939 -23.517 1.00 52.31 193 THR A CA 1
ATOM 1550 C C . THR A 1 193 ? -9.515 -24.781 -23.353 1.00 52.31 193 THR A C 1
ATOM 1552 O O . THR A 1 193 ? -8.727 -25.473 -23.995 1.00 52.31 193 THR A O 1
ATOM 1555 N N . CYS A 1 194 ? -9.092 -23.826 -22.528 1.00 61.97 194 CYS A N 1
ATOM 1556 C CA . CYS A 1 194 ? -7.699 -23.459 -22.355 1.00 61.97 194 CYS A CA 1
ATOM 1557 C C . CYS A 1 194 ? -6.931 -24.659 -21.767 1.00 61.97 194 CYS A C 1
ATOM 1559 O O . CYS A 1 194 ? -7.238 -25.109 -20.662 1.00 61.97 194 CYS A O 1
ATOM 1561 N N . GLN A 1 195 ? -5.955 -25.209 -22.499 1.00 57.53 195 GLN A N 1
ATOM 1562 C CA . GLN A 1 195 ? -5.155 -26.334 -22.008 1.00 57.53 195 GLN A CA 1
ATOM 1563 C C . GLN A 1 195 ? -4.337 -25.898 -20.785 1.00 57.53 195 GLN A C 1
ATOM 1565 O O . GLN A 1 195 ? -3.583 -24.924 -20.836 1.00 57.53 195 GLN A O 1
ATOM 1570 N N . TYR A 1 196 ? -4.486 -26.625 -19.674 1.00 60.34 196 TYR A N 1
ATOM 1571 C CA . TYR A 1 196 ? -3.685 -26.410 -18.472 1.00 60.34 196 TYR A CA 1
ATOM 1572 C C . TYR A 1 196 ? -2.205 -26.618 -18.793 1.00 60.34 196 TYR A C 1
ATOM 1574 O O . TYR A 1 196 ? -1.748 -27.744 -18.970 1.00 60.34 196 TYR A O 1
ATOM 1582 N N . SER A 1 197 ? -1.449 -25.526 -18.830 1.00 69.88 197 SER A N 1
ATOM 1583 C CA . SER A 1 197 ? 0.006 -25.585 -18.921 1.00 69.88 197 SER A CA 1
ATOM 1584 C C . SER A 1 197 ? 0.576 -25.832 -17.528 1.00 69.88 197 SER A C 1
ATOM 1586 O O . SER A 1 197 ? 0.228 -25.127 -16.579 1.00 69.88 197 SER A O 1
ATOM 1588 N N . ARG A 1 198 ? 1.417 -26.858 -17.392 1.00 78.06 198 ARG A N 1
ATOM 1589 C CA . ARG A 1 198 ? 2.140 -27.185 -16.156 1.00 78.06 198 ARG A CA 1
ATOM 1590 C C . ARG A 1 198 ? 3.640 -27.197 -16.452 1.00 78.06 198 ARG A C 1
ATOM 1592 O O . ARG A 1 198 ? 4.018 -27.628 -17.543 1.00 78.06 198 ARG A O 1
ATOM 1599 N N . PRO A 1 199 ? 4.497 -26.742 -15.524 1.00 80.38 199 PRO A N 1
ATOM 1600 C CA . PRO A 1 199 ? 5.930 -26.967 -15.656 1.00 80.38 199 PRO A CA 1
ATOM 1601 C C . PRO A 1 199 ? 6.231 -28.469 -15.605 1.00 80.38 199 PRO A C 1
ATOM 1603 O O . PRO A 1 199 ? 5.444 -29.246 -15.060 1.00 80.38 199 PRO A O 1
ATOM 1606 N N . SER A 1 200 ? 7.374 -28.878 -16.160 1.00 87.25 200 SER A N 1
ATOM 1607 C CA . SER A 1 200 ? 7.825 -30.270 -16.072 1.00 87.25 200 SER A CA 1
ATOM 1608 C C . SER A 1 200 ? 7.976 -30.679 -14.605 1.00 87.25 200 SER A C 1
ATOM 1610 O O . SER A 1 200 ? 8.837 -30.156 -13.895 1.00 87.25 200 SER A O 1
ATOM 1612 N N . LEU A 1 201 ? 7.117 -31.600 -14.157 1.00 85.25 201 LEU A N 1
ATOM 1613 C CA . LEU A 1 201 ? 7.155 -32.135 -12.799 1.00 85.25 201 LEU A CA 1
ATOM 1614 C C . LEU A 1 201 ? 8.474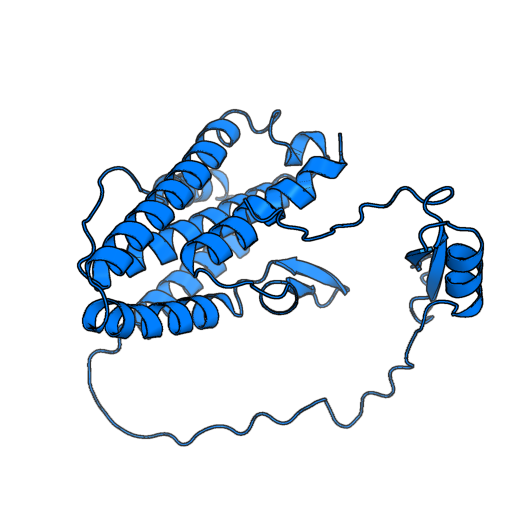 -32.868 -12.555 1.00 85.25 201 LEU A C 1
ATOM 1616 O O . LEU A 1 201 ? 9.094 -32.659 -11.521 1.00 85.25 201 LEU A O 1
ATOM 1620 N N . ASP A 1 202 ? 8.938 -33.640 -13.537 1.00 91.38 202 ASP A N 1
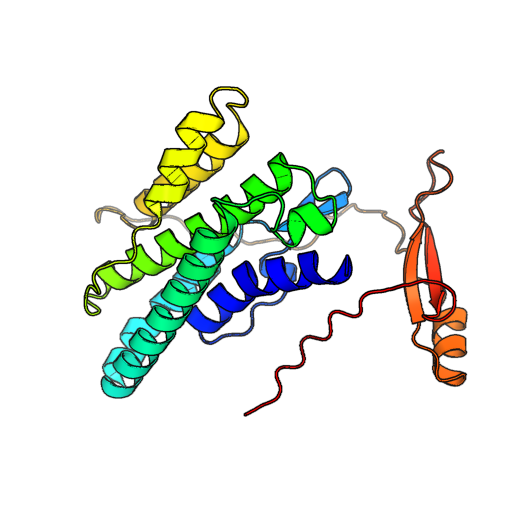ATOM 1621 C CA . ASP A 1 202 ? 10.189 -34.392 -13.443 1.00 91.38 202 ASP A CA 1
ATOM 1622 C C . ASP A 1 202 ? 11.392 -33.460 -13.264 1.00 91.38 202 ASP A C 1
ATOM 1624 O O . ASP A 1 202 ? 12.262 -33.717 -12.437 1.00 91.38 202 ASP A O 1
ATOM 1628 N N . ALA A 1 203 ? 11.412 -32.327 -13.974 1.00 87.94 203 ALA A N 1
ATOM 1629 C CA . ALA A 1 203 ? 12.465 -31.326 -13.817 1.00 87.94 203 ALA A CA 1
ATOM 1630 C C . ALA A 1 203 ? 12.424 -30.661 -12.431 1.00 87.94 203 ALA A C 1
ATOM 1632 O O . ALA A 1 203 ? 13.470 -30.459 -11.814 1.00 87.94 203 ALA A O 1
ATOM 1633 N N . ALA A 1 204 ? 11.227 -30.363 -11.916 1.00 86.88 204 ALA A N 1
ATOM 1634 C CA . ALA A 1 204 ? 11.068 -29.789 -10.582 1.00 86.88 204 ALA A CA 1
ATOM 1635 C C . ALA A 1 204 ? 11.488 -30.777 -9.483 1.00 86.88 204 ALA A C 1
ATOM 1637 O O . ALA A 1 204 ? 12.219 -30.404 -8.567 1.00 86.88 204 ALA A O 1
ATOM 1638 N N . VAL A 1 205 ? 11.075 -32.042 -9.594 1.00 90.69 205 VAL A N 1
ATOM 1639 C CA . VAL A 1 205 ? 11.449 -33.112 -8.660 1.00 90.69 205 VAL A CA 1
ATOM 1640 C C . VAL A 1 205 ? 12.953 -33.354 -8.706 1.00 90.69 205 VAL A C 1
ATOM 1642 O O . VAL A 1 205 ? 13.586 -33.385 -7.657 1.00 90.69 205 VAL A O 1
ATOM 1645 N N . SER A 1 206 ? 13.548 -33.437 -9.898 1.00 90.94 206 SER A N 1
ATOM 1646 C CA . SER A 1 206 ? 14.992 -33.624 -10.044 1.00 90.94 206 SER A CA 1
ATOM 1647 C C . SER A 1 206 ? 15.793 -32.474 -9.430 1.00 90.94 206 SER A C 1
ATOM 1649 O O . SER A 1 206 ? 16.799 -32.733 -8.774 1.00 90.94 206 SER A O 1
ATOM 1651 N N . ALA A 1 207 ? 15.363 -31.220 -9.609 1.00 89.94 207 ALA A N 1
ATOM 1652 C CA . ALA A 1 207 ? 16.019 -30.071 -8.985 1.00 89.94 207 ALA A CA 1
ATOM 1653 C C . ALA A 1 207 ? 15.967 -30.168 -7.452 1.00 89.94 207 ALA A C 1
ATOM 1655 O O . ALA A 1 207 ? 16.995 -30.024 -6.790 1.00 89.94 207 ALA A O 1
ATOM 1656 N N . LEU A 1 208 ? 14.797 -30.495 -6.894 1.00 88.88 208 LEU A N 1
ATOM 1657 C CA . LEU A 1 208 ? 14.611 -30.645 -5.449 1.00 88.88 208 LEU A CA 1
ATOM 1658 C C . LEU A 1 208 ? 15.433 -31.807 -4.872 1.00 88.88 208 LEU A C 1
ATOM 1660 O O . LEU A 1 208 ? 16.078 -31.640 -3.839 1.00 88.88 208 LEU A O 1
ATOM 1664 N N . SER A 1 209 ? 15.464 -32.961 -5.545 1.00 90.25 209 SER A N 1
ATOM 1665 C CA . SER A 1 209 ? 16.264 -34.122 -5.129 1.00 90.25 209 SER A CA 1
ATOM 1666 C C . SER A 1 209 ? 17.769 -33.841 -5.126 1.00 90.25 209 SER A C 1
ATOM 1668 O O . SER A 1 209 ? 18.493 -34.438 -4.335 1.00 90.25 209 SER A O 1
ATOM 1670 N N . ASN A 1 210 ? 18.229 -32.901 -5.955 1.00 91.44 210 ASN A N 1
ATOM 1671 C CA . ASN A 1 210 ? 19.622 -32.456 -6.015 1.00 91.44 210 ASN A CA 1
ATOM 1672 C C . ASN A 1 210 ? 19.927 -31.273 -5.074 1.00 91.44 210 ASN A C 1
ATOM 1674 O O . ASN A 1 210 ? 21.002 -30.681 -5.161 1.00 91.44 210 ASN A O 1
ATOM 1678 N N . GLY A 1 211 ? 18.993 -30.889 -4.195 1.00 88.50 211 GLY A N 1
ATOM 1679 C CA . GLY A 1 211 ? 19.162 -29.754 -3.282 1.00 88.50 211 GLY A CA 1
ATOM 1680 C C . GLY A 1 211 ? 19.165 -28.385 -3.973 1.00 88.50 211 GLY A C 1
ATOM 1681 O O . GLY A 1 211 ? 19.600 -27.399 -3.379 1.00 88.50 211 GLY A O 1
ATOM 1682 N N . GLN A 1 212 ? 18.698 -28.304 -5.221 1.00 90.94 212 GLN A N 1
ATOM 1683 C CA . GLN A 1 212 ? 18.564 -27.056 -5.969 1.00 90.94 212 GLN A CA 1
ATOM 1684 C C . GLN A 1 212 ? 17.151 -26.480 -5.824 1.00 90.94 212 GLN A C 1
ATOM 1686 O O . GLN A 1 212 ? 16.180 -27.193 -5.569 1.00 90.94 212 GLN A O 1
ATOM 1691 N N . ILE A 1 213 ? 17.022 -25.167 -6.027 1.00 83.88 213 ILE A N 1
ATOM 1692 C CA . ILE A 1 213 ? 15.721 -24.492 -6.009 1.00 83.88 213 ILE A CA 1
ATOM 1693 C C . ILE A 1 213 ? 15.169 -24.457 -7.441 1.00 83.88 213 ILE A C 1
ATOM 1695 O O . ILE A 1 213 ? 15.811 -23.837 -8.299 1.00 83.88 213 ILE A O 1
ATOM 1699 N N . PRO A 1 214 ? 14.022 -25.109 -7.724 1.00 88.56 214 PRO A N 1
ATOM 1700 C CA . PRO A 1 214 ? 13.406 -25.056 -9.041 1.00 88.56 214 PRO A CA 1
ATOM 1701 C C . PRO A 1 214 ? 12.849 -23.656 -9.313 1.00 88.56 214 PRO A C 1
ATOM 1703 O O . PRO A 1 214 ? 12.129 -23.079 -8.497 1.00 88.56 214 PRO A O 1
ATOM 1706 N N . VAL A 1 215 ? 13.154 -23.126 -10.490 1.00 86.69 215 VAL A N 1
ATOM 1707 C CA . VAL A 1 215 ? 12.674 -21.839 -10.989 1.00 86.69 215 VAL A CA 1
ATOM 1708 C C . VAL A 1 215 ? 11.723 -22.111 -12.143 1.00 86.69 215 VAL A C 1
ATOM 1710 O O . VAL A 1 215 ? 12.110 -22.692 -13.156 1.00 86.69 215 VAL A O 1
ATOM 1713 N N . ILE A 1 216 ? 10.463 -21.697 -12.002 1.00 86.75 216 ILE A N 1
ATOM 1714 C CA . ILE A 1 216 ? 9.477 -21.822 -13.078 1.00 86.75 216 ILE A CA 1
ATOM 1715 C C . ILE A 1 216 ? 9.451 -20.524 -13.879 1.00 86.75 216 ILE A C 1
ATOM 1717 O O . ILE A 1 216 ? 9.038 -19.481 -13.374 1.00 86.75 216 ILE A O 1
ATOM 1721 N N . ALA A 1 217 ? 9.868 -20.598 -15.138 1.00 81.81 217 ALA A N 1
ATOM 1722 C CA . ALA A 1 217 ? 9.815 -19.493 -16.083 1.00 81.81 217 ALA A CA 1
ATOM 1723 C C . ALA A 1 217 ? 8.760 -19.765 -17.161 1.00 81.81 217 ALA A C 1
ATOM 1725 O O . ALA A 1 217 ? 8.579 -20.896 -17.610 1.00 81.81 217 ALA A O 1
ATOM 1726 N N . ILE A 1 218 ? 8.072 -18.717 -17.611 1.00 82.69 218 ILE A N 1
ATOM 1727 C CA . ILE A 1 218 ? 7.187 -18.792 -18.776 1.00 82.69 218 ILE A CA 1
ATOM 1728 C C . ILE A 1 218 ? 7.982 -18.281 -19.974 1.00 82.69 218 ILE A C 1
ATOM 1730 O O . ILE A 1 218 ? 8.346 -17.106 -20.019 1.00 82.69 218 ILE A O 1
ATOM 1734 N N . SER A 1 219 ? 8.279 -19.167 -20.924 1.00 77.19 219 SER A N 1
ATOM 1735 C CA . SER A 1 219 ? 8.961 -18.801 -22.161 1.00 77.19 219 SER A CA 1
ATOM 1736 C C . SER A 1 219 ? 7.946 -18.396 -23.223 1.00 77.19 219 SER A C 1
ATOM 1738 O O . SER A 1 219 ? 7.009 -19.137 -23.519 1.00 77.19 219 SER A O 1
ATOM 1740 N N . TYR A 1 220 ? 8.176 -17.223 -23.809 1.00 71.62 220 TYR A N 1
ATOM 1741 C CA . TYR A 1 220 ? 7.418 -16.688 -24.945 1.00 71.62 220 TYR A CA 1
ATOM 1742 C C . TYR A 1 220 ? 8.218 -16.769 -26.256 1.00 71.62 220 TYR A C 1
ATOM 1744 O O . TYR A 1 220 ? 7.881 -16.111 -27.239 1.00 71.62 220 TYR A O 1
ATOM 1752 N N . LEU A 1 221 ? 9.324 -17.520 -26.262 1.00 52.47 221 LEU A N 1
ATOM 1753 C CA . LEU A 1 221 ? 10.163 -17.678 -27.444 1.00 52.47 221 LEU A CA 1
ATOM 1754 C C . LEU A 1 221 ? 9.416 -18.549 -28.466 1.00 52.47 221 LEU A C 1
ATOM 1756 O O . LEU A 1 221 ? 9.027 -19.668 -28.142 1.00 52.47 221 LEU A O 1
ATOM 1760 N N . ASN A 1 222 ? 9.256 -18.009 -29.680 1.00 53.09 222 ASN A N 1
ATOM 1761 C CA . ASN A 1 222 ? 8.435 -18.486 -30.808 1.00 53.09 222 ASN A CA 1
ATOM 1762 C C . ASN A 1 222 ? 6.977 -17.988 -30.766 1.00 53.09 222 ASN A C 1
ATOM 1764 O O . ASN A 1 222 ? 6.040 -18.736 -30.520 1.00 53.09 222 ASN A O 1
ATOM 1768 N N . LEU A 1 223 ? 6.798 -16.698 -31.081 1.00 52.94 223 LEU A N 1
ATOM 1769 C CA . LEU A 1 223 ? 5.519 -15.970 -31.208 1.00 52.94 223 LEU A CA 1
ATOM 1770 C C . LEU A 1 223 ? 4.590 -16.463 -32.341 1.00 52.94 223 LEU A C 1
ATOM 1772 O O . LEU A 1 223 ? 3.677 -15.752 -32.759 1.00 52.94 223 LEU A O 1
ATOM 1776 N N . THR A 1 224 ? 4.787 -17.672 -32.850 1.00 54.41 224 THR A N 1
ATOM 1777 C CA . THR A 1 224 ? 3.895 -18.288 -33.829 1.00 54.41 224 THR A CA 1
ATOM 1778 C C . THR A 1 224 ? 2.895 -19.183 -33.097 1.00 54.41 224 THR A C 1
ATOM 1780 O O . THR A 1 224 ? 3.095 -20.383 -32.992 1.00 54.41 224 THR A O 1
ATOM 1783 N N . VAL A 1 225 ? 1.818 -18.575 -32.590 1.00 56.66 225 VAL A N 1
ATOM 1784 C CA . VAL A 1 225 ? 0.515 -19.205 -32.265 1.00 56.66 225 VAL A CA 1
ATOM 1785 C C . VAL A 1 225 ? 0.462 -20.239 -31.117 1.00 56.66 225 VAL A C 1
ATOM 1787 O O . VAL A 1 225 ? -0.637 -20.530 -30.650 1.00 56.66 225 VAL A O 1
ATOM 1790 N N . ASP A 1 226 ? 1.577 -20.725 -30.572 1.00 59.22 226 ASP A N 1
ATOM 1791 C CA . ASP A 1 226 ? 1.536 -21.769 -29.536 1.00 59.22 226 ASP A CA 1
ATOM 1792 C C . ASP A 1 226 ? 1.468 -21.269 -28.082 1.00 59.22 226 ASP A C 1
ATOM 1794 O O . ASP A 1 226 ? 1.952 -20.200 -27.703 1.00 59.22 226 ASP A O 1
ATOM 1798 N N . VAL A 1 227 ? 0.819 -22.104 -27.264 1.00 64.75 227 VAL A N 1
ATOM 1799 C CA . VAL A 1 227 ? 0.563 -21.947 -25.827 1.00 64.75 227 VAL A CA 1
ATOM 1800 C C . VAL A 1 227 ? 1.861 -21.602 -25.073 1.00 64.75 227 VAL A C 1
ATOM 1802 O O . VAL A 1 227 ? 2.883 -22.252 -25.306 1.00 64.75 227 VAL A O 1
ATOM 1805 N N . PRO A 1 228 ? 1.850 -20.622 -24.142 1.00 70.06 228 PRO A N 1
ATOM 1806 C CA . PRO A 1 228 ? 3.038 -20.240 -23.380 1.00 70.06 228 PRO A CA 1
ATOM 1807 C C . PRO A 1 228 ? 3.657 -21.453 -22.677 1.00 70.06 228 PRO A C 1
ATOM 1809 O O . PRO A 1 228 ? 3.036 -22.087 -21.820 1.00 70.06 228 PRO A O 1
ATOM 1812 N N . LYS A 1 229 ? 4.904 -21.773 -23.034 1.00 78.44 229 LYS A N 1
ATOM 1813 C CA . LYS A 1 229 ? 5.603 -22.949 -22.515 1.00 78.44 229 LYS A CA 1
ATOM 1814 C C . LYS A 1 229 ? 6.208 -22.628 -21.154 1.00 78.44 229 LYS A C 1
ATOM 1816 O O . LYS A 1 229 ? 7.094 -21.781 -21.039 1.00 78.44 229 LYS A O 1
ATOM 1821 N N . MET A 1 230 ? 5.758 -23.336 -20.123 1.00 82.69 230 MET A N 1
ATOM 1822 C CA . MET A 1 230 ? 6.390 -23.292 -18.805 1.00 82.69 230 MET A CA 1
ATOM 1823 C C . MET A 1 230 ? 7.653 -24.157 -18.816 1.00 82.69 230 MET A C 1
ATOM 1825 O O . MET A 1 230 ? 7.603 -25.342 -19.145 1.00 82.69 230 MET A O 1
ATOM 1829 N N . ILE A 1 231 ? 8.787 -23.563 -18.462 1.00 88.00 231 ILE A N 1
ATOM 1830 C CA . ILE A 1 231 ? 10.085 -24.227 -18.346 1.00 88.00 231 ILE A CA 1
ATOM 1831 C C . ILE A 1 231 ? 10.463 -24.243 -16.866 1.00 88.00 231 ILE A C 1
ATOM 1833 O O . ILE A 1 231 ? 10.284 -23.248 -16.167 1.00 88.00 231 ILE A O 1
ATOM 1837 N N . CYS A 1 232 ? 10.963 -25.379 -16.388 1.00 87.69 232 CYS A N 1
ATOM 1838 C CA . CYS A 1 232 ? 11.555 -25.500 -15.062 1.00 87.69 232 CYS A CA 1
ATOM 1839 C C . CYS A 1 232 ? 13.077 -25.498 -15.221 1.00 87.69 232 CYS A C 1
ATOM 1841 O O . CYS A 1 232 ? 13.616 -26.382 -15.887 1.00 87.69 232 CYS A O 1
ATOM 1843 N N . SER A 1 233 ? 13.748 -24.510 -14.640 1.00 89.44 233 SER A N 1
ATOM 1844 C CA . SER A 1 233 ? 15.207 -24.425 -14.525 1.00 89.44 233 SER A CA 1
ATOM 1845 C C . SER A 1 233 ? 15.619 -24.436 -13.051 1.00 89.44 233 SER A C 1
ATOM 1847 O O . SER A 1 233 ? 14.782 -24.653 -12.172 1.00 89.44 233 SER A O 1
ATOM 1849 N N . THR A 1 234 ? 16.905 -24.246 -12.757 1.00 88.12 234 THR A N 1
ATOM 1850 C CA . THR A 1 234 ? 17.410 -24.144 -11.382 1.00 88.12 234 THR A CA 1
ATOM 1851 C C . THR A 1 234 ? 17.945 -22.739 -11.107 1.00 88.12 234 THR A C 1
ATOM 1853 O O . THR A 1 234 ? 18.261 -21.993 -12.035 1.00 88.12 234 THR A O 1
ATOM 1856 N N . VAL A 1 235 ? 18.103 -22.382 -9.828 1.00 82.25 235 VAL A N 1
ATOM 1857 C CA . VAL A 1 235 ? 18.789 -21.140 -9.411 1.00 82.25 235 VAL A CA 1
ATOM 1858 C C . VAL A 1 235 ? 20.182 -20.977 -10.022 1.00 82.25 235 VAL A C 1
ATOM 1860 O O . VAL A 1 235 ? 20.618 -19.855 -10.266 1.00 82.25 235 VAL A O 1
ATOM 1863 N N . THR A 1 236 ? 20.886 -22.085 -10.259 1.00 80.06 236 THR A N 1
ATOM 1864 C CA . THR A 1 236 ? 22.238 -22.072 -10.825 1.00 80.06 236 THR A CA 1
ATOM 1865 C C . THR A 1 236 ? 22.221 -21.572 -12.268 1.00 80.06 236 THR A C 1
ATOM 1867 O O . THR A 1 236 ? 23.123 -20.847 -12.677 1.00 80.06 236 THR A O 1
ATOM 1870 N N . ASP A 1 237 ? 21.163 -21.907 -13.009 1.00 77.12 237 ASP A N 1
ATOM 1871 C CA . ASP A 1 237 ? 21.034 -21.613 -14.439 1.00 77.12 237 ASP A CA 1
ATOM 1872 C C . ASP A 1 237 ? 20.236 -20.336 -14.712 1.00 77.12 237 ASP A C 1
ATOM 1874 O O . ASP A 1 237 ? 20.285 -19.771 -15.804 1.00 77.12 237 ASP A O 1
ATOM 1878 N N . THR A 1 238 ? 19.419 -19.898 -13.756 1.00 77.38 238 THR A N 1
ATOM 1879 C CA . THR A 1 238 ? 18.510 -18.768 -13.928 1.00 77.38 238 THR A CA 1
ATOM 1880 C C . THR A 1 238 ? 18.519 -17.908 -12.671 1.00 77.38 238 THR A C 1
ATOM 1882 O O . THR A 1 238 ? 17.972 -18.329 -11.647 1.00 77.38 238 THR A O 1
ATOM 1885 N N . PRO A 1 239 ? 19.094 -16.689 -12.724 1.00 68.31 239 PRO A N 1
ATOM 1886 C CA . PRO A 1 239 ? 18.969 -15.756 -11.619 1.00 68.31 239 PRO A CA 1
ATOM 1887 C C . PRO A 1 239 ? 17.484 -15.471 -11.410 1.00 68.31 239 PRO A C 1
ATOM 1889 O O . PRO A 1 239 ? 16.773 -15.050 -12.322 1.00 68.31 239 PRO A O 1
ATOM 1892 N N . TYR A 1 240 ? 17.011 -15.748 -10.205 1.00 64.75 240 TYR A N 1
ATOM 1893 C CA . TYR A 1 240 ? 15.617 -15.595 -9.833 1.00 64.75 240 TYR A CA 1
ATOM 1894 C C . TYR A 1 240 ? 15.541 -14.897 -8.478 1.00 64.75 240 TYR A C 1
ATOM 1896 O O . TYR A 1 240 ? 16.449 -15.001 -7.652 1.00 64.75 240 TYR A O 1
ATOM 1904 N N . VAL A 1 241 ? 14.444 -14.179 -8.250 1.00 48.91 241 VAL A N 1
ATOM 1905 C CA . VAL A 1 241 ? 14.133 -13.592 -6.948 1.00 48.91 241 VAL A CA 1
ATOM 1906 C C . VAL A 1 241 ? 13.025 -14.430 -6.335 1.00 48.91 241 VAL A C 1
ATOM 1908 O O . VAL A 1 241 ? 11.872 -14.353 -6.759 1.00 48.91 241 VAL A O 1
ATOM 1911 N N . ALA A 1 242 ? 13.371 -15.240 -5.337 1.00 48.78 242 ALA A N 1
ATOM 1912 C CA . ALA A 1 242 ? 12.370 -15.848 -4.477 1.00 48.78 242 ALA A CA 1
ATOM 1913 C C . ALA A 1 242 ? 11.801 -14.744 -3.577 1.00 48.78 242 ALA A C 1
ATOM 1915 O O . ALA A 1 242 ? 12.486 -14.256 -2.677 1.00 48.78 242 ALA A O 1
ATOM 1916 N N . VAL A 1 243 ? 10.556 -14.327 -3.803 1.00 39.72 243 VAL A N 1
ATOM 1917 C CA . VAL A 1 243 ? 9.846 -13.491 -2.828 1.00 39.72 243 VAL A CA 1
ATOM 1918 C C . VAL A 1 243 ? 9.279 -14.427 -1.767 1.00 39.72 243 VAL A C 1
ATOM 1920 O O . VAL A 1 243 ? 8.147 -14.893 -1.848 1.00 39.72 243 VAL A O 1
ATOM 1923 N N . SER A 1 244 ? 10.115 -14.763 -0.788 1.00 39.84 244 SER A N 1
ATOM 1924 C CA . SER A 1 244 ? 9.668 -15.432 0.428 1.00 39.84 244 SER A CA 1
ATOM 1925 C C . SER A 1 244 ? 9.136 -14.369 1.385 1.00 39.84 244 SER A C 1
ATOM 1927 O O . SER A 1 244 ? 9.904 -13.582 1.940 1.00 39.84 244 SER A O 1
ATOM 1929 N N . HIS A 1 245 ? 7.818 -14.310 1.571 1.00 38.88 245 HIS A N 1
ATOM 1930 C CA . HIS A 1 245 ? 7.211 -13.530 2.648 1.00 38.88 245 HIS A CA 1
ATOM 1931 C C . HIS A 1 245 ? 7.428 -14.253 3.989 1.00 38.88 245 HIS A C 1
ATOM 1933 O O . HIS A 1 245 ? 6.505 -14.846 4.539 1.00 38.88 245 HIS A O 1
ATOM 1939 N N . VAL A 1 246 ? 8.652 -14.205 4.520 1.00 36.38 246 VAL A N 1
ATOM 1940 C CA . VAL A 1 246 ? 8.938 -14.550 5.920 1.00 36.38 246 VAL A CA 1
ATOM 1941 C C . VAL A 1 246 ? 9.046 -13.238 6.680 1.00 36.38 246 VAL A C 1
ATOM 1943 O O . VAL A 1 246 ? 10.027 -12.509 6.549 1.00 36.38 246 VAL A O 1
ATOM 1946 N N . TRP A 1 247 ? 8.012 -12.912 7.450 1.00 42.53 247 TRP A N 1
ATOM 1947 C CA . TRP A 1 247 ? 8.211 -12.019 8.583 1.00 42.53 247 TRP A CA 1
ATOM 1948 C C . TRP A 1 247 ? 8.894 -12.860 9.659 1.00 42.53 247 TRP A C 1
ATOM 1950 O O . TRP A 1 247 ? 8.400 -13.926 10.013 1.00 42.53 247 TRP A O 1
ATOM 1960 N N . VAL A 1 248 ? 10.069 -12.420 10.100 1.00 38.38 248 VAL A N 1
ATOM 1961 C CA . VAL A 1 248 ? 10.657 -12.901 11.348 1.00 38.38 248 VAL A CA 1
ATOM 1962 C C . VAL A 1 248 ? 9.756 -12.341 12.440 1.00 38.38 248 VAL A C 1
ATOM 1964 O O . VAL A 1 248 ? 9.662 -11.120 12.568 1.00 38.38 248 VAL A O 1
ATOM 1967 N N . ASP A 1 249 ? 9.045 -13.214 13.150 1.00 34.91 249 ASP A N 1
ATOM 1968 C CA . ASP A 1 249 ? 8.404 -12.846 14.408 1.00 34.91 249 ASP A CA 1
ATOM 1969 C C . ASP A 1 249 ? 9.489 -12.283 15.336 1.00 34.91 249 ASP A C 1
ATOM 1971 O O . ASP A 1 249 ? 10.448 -12.976 15.689 1.00 34.91 249 ASP A O 1
ATOM 1975 N N . GLY A 1 250 ? 9.351 -11.003 15.667 1.00 33.50 250 GLY A N 1
ATOM 1976 C CA . GLY A 1 250 ? 10.083 -10.306 16.715 1.00 33.50 250 GLY A CA 1
ATOM 1977 C C . GLY A 1 250 ? 9.093 -9.497 17.525 1.00 33.50 250 GLY A C 1
ATOM 1978 O O . GLY A 1 250 ? 8.451 -8.614 16.913 1.00 33.50 250 GLY A O 1
#

Radius of gyration: 21.78 Å; chains: 1; bounding box: 57×54×58 Å

Foldseek 3Di:
DLLVVVVVLCCLQQVLLCLLQVDHDPPVQQWDADPVRDIDGDCPCVLVSVVVSLVCLVVCCVVDVPVSLVSVVSNVVSLVVSVVLCVVCVVPVCPDSCVVNVHDPVVVLVSLLSSLLSSCSSLVSCVVVVNPNDPDDDSCVSVVVVVVVVPVPPDPSVVSVVVSVVSVVVVDPPDDDDDDDDDDDDDDDPPPPDDDADEPPVLCVVCVVVVWHWDWDFDPPPVPPDDTHIYIDTCVVDVDDDPDPDDDDD

Secondary structure (DSSP, 8-state):
-TTHHHHHHHIIIIIHHHHHHTS---HHHHEEE-TTS-EEE-STTHHHHHHHHHHHHHHHHHH-HHHHHHHHHHHHHHHHHHHHHHHH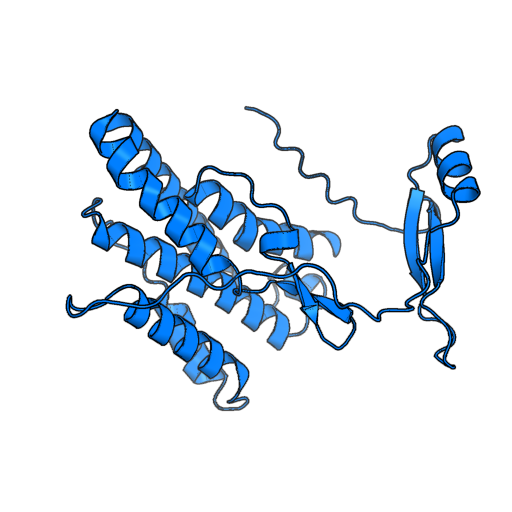HSS-GGGSHHHHTT--HHHHHHHHHHHHHHHHHHHHHHHHTT----TT---HHHHHHHHHH-TT-THHHHHHHHHHHHHHHHT---S-----PPPP---S-TT---------HHHHHHHHHTTPPEEEEEE----SSPPPEEEEEETTTS------------